Protein 2WBT (pdb70)

Solvent-accessible surface area: 13175 Å² total; per-residue (Å²): 209,137,104,110,67,26,153,151,106,69,70,42,153,124,1,1,94,1,114,4,79,125,109,7,36,154,81,17,117,149,14,71,115,90,48,55,116,20,0,79,27,2,0,58,20,0,2,86,33,36,80,1,3,115,22,5,81,11,4,35,114,10,6,57,8,32,91,135,20,68,54,3,0,4,13,34,1,90,39,50,107,41,44,110,34,14,98,115,21,27,185,141,81,14,126,45,70,55,0,31,9,55,149,95,128,41,132,41,20,92,44,0,28,81,8,0,41,112,106,15,3,8,10,40,136,176,17,4,55,2,99,6,64,94,82,16,0,123,78,11,48,143,22,64,90,101,46,40,129,52,0,90,44,8,0,59,49,0,0,77,51,36,138,36,2,53,42,0,7,2,12,1,95,1,16,16,11,24,67,136,21,74,58,4,0,2,8,34,4,114,32,43,105,42,58,115,34,6,133,94,22,37,146,152,83,13,127,50,82,53,0,29,12,57,114,112,128,37,127,31,16,100,45,0,31,73,18,0,43,127,85,32,12,2,29,112

Sequence (236 aa):
DVDSGSKKYLSNHKGIFIHVTLEELKRYHQLTPEQKRLIRAIVKTLIHNPQLLDESSYLYRLLASKAISQFVCPLCLMMPFSSSVSLKQHIRYTEHTKVCPVCKKKEFTSTDSALDHVCKKHNICVSKGIFIHVTLEELKRYHQLTPEQKRLIRAIVKTLIHNPQLLDESSYLYRLLASKAISQFVCPLCLMPFSSSVSLKQHIRYTEHTKVCPVCKKEFTSTDSALDHVCKKHNICV

B-factor: mean 27.78, std 5.5, range [19.22, 65.65]

Foldseek 3Di:
DDDPPDDCCVVDPVHHDDDDDPVVVVVVVVDDPVVVVVVVVVVVVCVVPVLVVVQVVLVVLLVVQCVVHVQADQQPSHHDPDLVVSVVCVVPPDFDQAGSGPGDGDDGVVVSQVCCCVPVNDHDD/DDDDDDDDPVVVVVLVVDDVVVNVVVVVVVVVCVVVVVCVQAVVLVVLLVVQCVVDVQADQAPGHHDPDVVVSVVCLVPPDFDQARSRPRDGHPGVVVSQVCCCVVVVDHD

Nearest PDB structures (foldseek):
  2wbt-assembly1_A  TM=1.008E+00  e=1.424E-23  Sulfolobus spindle-shaped virus 1
  2wbt-assembly1_B  TM=7.125E-01  e=1.997E-18  Sulfolobus spindle-shaped virus 1
  5gox-assembly1_A  TM=2.835E-01  e=7.609E+00  Homo sapiens
  8y6p-assembly1_Q  TM=2.496E-01  e=9.946E+00  Drosophila melanogaster
  2wbt-assembly1_B  TM=1.009E+00  e=8.472E-21  Sulfolobus spindle-shaped virus 1

InterPro domains:
  IPR013087 Zinc finger C2H2-type [PS00028] (77-99)
  IPR013087 Zinc finger C2H2-type [PS00028] (103-124)
  IPR013087 Zinc finger C2H2-type [PS50157] (75-104)
  IPR013087 Zinc finger C2H2-type [SM00355] (75-99)
  IPR013087 Zinc finger C2H2-type [SM00355] (101-124)
  IPR036236 Zinc finger C2H2 superfamily [SSF57667] (74-111)
  IPR041661 ZN622/Rei1/Reh1, zinc finger C2H2-type [PF12756] (51-102)
  IPR054177 Uncharacterized protein B-129, C2H2 zinc finger [PF22034] (103-124)

Organism: Sulfolobus spindle-shape virus 1 (NCBI:txid244589)

Secondary structure (DSSP, 8-state):
---TT--GGGG-SS-EEEE--HHHHHHHTTS-HHHHHHHHHHHHHHHH-GGGTTTHHHHHHHHHHHHH-SEE-TTT--EESSHHHHHHHHHHT----B-TTT--B-SSHHHHHHHHHHTT-----/-EEEE---HHHHHHHTTS-HHHHHHHHHHHHHHHH-GGGHHHHHHHHHHHHHHHH-SEE-TTT--EESSHHHHHHHHHHT----B-TTT--B-S-HHHHHHHHHHHH----

CATH classification: 6.20.390.10 (+1 more: 3.30.160.60)

Radius of gyration: 19.42 Å; Cα contacts (8 Å, |Δi|>4): 331; chains: 2; bounding box: 41×61×36 Å

Structure (mmCIF, N/CA/C/O backbone):
data_2WBT
#
_entry.id   2WBT
#
_cell.length_a   51.378
_cell.length_b   120.464
_cell.length_c   51.687
_cell.angle_alpha   90.00
_cell.angle_beta   90.00
_cell.angle_gamma   90.00
#
_symmetry.space_group_name_H-M   'P 21 21 2'
#
loop_
_entity.id
_entity.type
_entity.pdbx_description
1 polymer B-129
2 non-polymer 'ZINC ION'
3 water water
#
loop_
_atom_site.group_PDB
_atom_site.id
_atom_site.type_symbol
_atom_site.label_atom_id
_atom_site.label_alt_id
_atom_site.label_comp_id
_atom_site.label_asym_id
_atom_site.label_entity_id
_atom_site.label_seq_id
_atom_site.pdbx_PDB_ins_code
_atom_site.Cartn_x
_atom_site.Cartn_y
_atom_site.Cartn_z
_atom_site.occupancy
_atom_site.B_iso_or_equiv
_atom_site.auth_seq_id
_atom_site.auth_comp_id
_atom_site.auth_asym_id
_atom_site.auth_atom_id
_atom_site.pdbx_PDB_model_num
ATOM 1 N N . ASP A 1 5 ? 37.586 78.275 9.628 1.00 28.00 5 ASP A N 1
ATOM 2 C CA . ASP A 1 5 ? 36.774 78.553 8.409 1.00 28.01 5 ASP A CA 1
ATOM 3 C C . ASP A 1 5 ? 36.262 77.246 7.811 1.00 28.03 5 ASP A C 1
ATOM 4 O O . ASP A 1 5 ? 37.028 76.301 7.615 1.00 28.03 5 ASP A O 1
ATOM 9 N N . VAL A 1 6 ? 34.963 77.210 7.518 1.00 28.06 6 VAL A N 1
ATOM 10 C CA . VAL A 1 6 ? 34.274 75.980 7.117 1.00 28.10 6 VAL A CA 1
ATOM 11 C C . VAL A 1 6 ? 33.834 76.028 5.649 1.00 28.14 6 VAL A C 1
ATOM 12 O O . VAL A 1 6 ? 33.677 77.105 5.070 1.00 28.14 6 VAL A O 1
ATOM 16 N N . ASP A 1 7 ? 33.643 74.848 5.064 1.00 28.21 7 ASP A N 1
ATOM 17 C CA . ASP A 1 7 ? 33.238 74.708 3.664 1.00 28.27 7 ASP A CA 1
ATOM 18 C C . ASP A 1 7 ? 32.507 73.371 3.492 1.00 28.34 7 ASP A C 1
ATOM 19 O O . ASP A 1 7 ? 33.044 72.421 2.916 1.00 28.34 7 ASP A O 1
ATOM 24 N N . SER A 1 8 ? 31.280 73.313 4.001 1.00 28.45 8 SER A N 1
ATOM 25 C CA . SER A 1 8 ? 30.536 72.050 4.115 1.00 28.54 8 SER A CA 1
ATOM 26 C C . SER A 1 8 ? 30.270 71.355 2.777 1.00 28.65 8 SER A C 1
ATOM 27 O O . SER A 1 8 ? 30.304 70.127 2.700 1.00 28.65 8 SER A O 1
ATOM 30 N N . GLY A 1 9 ? 30.018 72.140 1.732 1.00 28.79 9 GLY A N 1
ATOM 31 C CA . GLY A 1 9 ? 29.737 71.601 0.397 1.00 28.92 9 GLY A CA 1
ATOM 32 C C . GLY A 1 9 ? 30.966 71.326 -0.455 1.00 29.06 9 GLY A C 1
ATOM 33 O O . GLY A 1 9 ? 30.850 71.137 -1.668 1.00 29.07 9 GLY A O 1
ATOM 34 N N . SER A 1 10 ? 32.142 71.312 0.170 1.00 29.25 10 SER A N 1
ATOM 35 C CA . SER A 1 10 ? 33.377 70.916 -0.502 1.00 29.41 10 SER A CA 1
ATOM 36 C C . SER A 1 10 ? 33.280 69.454 -0.928 1.00 29.58 10 SER A C 1
ATOM 37 O O . SER A 1 10 ? 32.701 68.635 -0.214 1.00 29.59 10 SER A O 1
ATOM 40 N N . LYS A 1 11 ? 33.843 69.137 -2.092 1.00 29.81 11 LYS A N 1
ATOM 41 C CA . LYS A 1 11 ? 33.774 67.780 -2.649 1.00 29.99 11 LYS A CA 1
ATOM 42 C C . LYS A 1 11 ? 35.131 67.066 -2.712 1.00 30.19 11 LYS A C 1
ATOM 43 O O . LYS A 1 11 ? 35.266 66.052 -3.399 1.00 30.21 11 LYS A O 1
ATOM 49 N N . LYS A 1 12 ? 36.127 67.576 -1.988 1.00 30.45 12 LYS A N 1
ATOM 50 C CA . LYS A 1 12 ? 37.440 66.913 -1.927 1.00 30.65 12 LYS A CA 1
ATOM 51 C C . LYS A 1 12 ? 37.487 65.778 -0.898 1.00 30.85 12 LYS A C 1
ATOM 52 O O . LYS A 1 12 ? 38.468 65.034 -0.845 1.00 30.86 12 LYS A O 1
ATOM 58 N N . TYR A 1 13 ? 36.440 65.648 -0.083 1.00 31.10 13 TYR A N 1
ATOM 59 C CA . TYR A 1 13 ? 36.273 64.464 0.769 1.00 31.30 13 TYR A CA 1
ATOM 60 C C . TYR A 1 13 ? 36.239 63.191 -0.089 1.00 31.50 13 TYR A C 1
ATOM 61 O O . TYR A 1 13 ? 36.656 62.121 0.358 1.00 31.52 13 TYR A O 1
ATOM 70 N N . LEU A 1 14 ? 35.732 63.323 -1.315 1.00 31.76 14 LEU A N 1
ATOM 71 C CA . LEU A 1 14 ? 35.661 62.213 -2.273 1.00 31.97 14 LEU A CA 1
ATOM 72 C C . LEU A 1 14 ? 37.031 61.683 -2.712 1.00 32.19 14 LEU A C 1
ATOM 73 O O . LEU A 1 14 ? 37.173 60.489 -2.978 1.00 32.20 14 LEU A O 1
ATOM 78 N N . SER A 1 15 ? 38.026 62.566 -2.786 1.00 32.47 15 SER A N 1
ATOM 79 C CA . SER A 1 15 ? 39.337 62.225 -3.356 1.00 32.70 15 SER A CA 1
ATOM 80 C C . SER A 1 15 ? 40.503 62.387 -2.375 1.00 32.93 15 SER A C 1
ATOM 81 O O . SER A 1 15 ? 41.662 62.449 -2.794 1.00 32.95 15 SER A O 1
ATOM 84 N N . ASN A 1 16 ? 40.200 62.453 -1.080 1.00 33.23 16 ASN A N 1
ATOM 85 C CA . ASN A 1 16 ? 41.236 62.590 -0.055 1.00 33.46 16 ASN A CA 1
ATOM 86 C C . ASN A 1 16 ? 42.092 61.325 0.028 1.00 33.69 16 ASN A C 1
ATOM 87 O O . ASN A 1 16 ? 41.575 60.209 -0.028 1.00 33.71 16 ASN A O 1
ATOM 92 N N . HIS A 1 17 ? 43.402 61.515 0.166 1.00 33.98 17 HIS A N 1
ATOM 93 C CA . HIS A 1 17 ? 44.362 60.407 0.167 1.00 34.20 17 HIS A CA 1
ATOM 94 C C . HIS A 1 17 ? 44.416 59.707 1.525 1.00 34.39 17 HIS A C 1
ATOM 95 O O . HIS A 1 17 ? 44.687 58.506 1.601 1.00 34.41 17 HIS A O 1
ATOM 102 N N . LYS A 1 18 ? 44.164 60.466 2.590 1.00 34.62 18 LYS A N 1
ATOM 103 C CA . LYS A 1 18 ? 44.019 59.909 3.940 1.00 34.80 18 LYS A CA 1
ATOM 104 C C . LYS A 1 18 ? 42.823 58.959 4.041 1.00 34.96 18 LYS A C 1
ATOM 105 O O . LYS A 1 18 ? 42.766 58.128 4.945 1.00 34.97 18 LYS A O 1
ATOM 111 N N . GLY A 1 19 ? 41.858 59.116 3.137 1.00 35.15 19 GLY A N 1
ATOM 112 C CA . GLY A 1 19 ? 40.763 58.158 2.986 1.00 35.30 19 GLY A CA 1
ATOM 113 C C . GLY A 1 19 ? 39.458 58.586 3.632 1.00 35.44 19 GLY A C 1
ATOM 114 O O . GLY A 1 19 ? 39.096 59.763 3.611 1.00 35.45 19 GLY A O 1
ATOM 115 N N . ILE A 1 20 ? 38.755 57.612 4.207 1.00 35.61 20 ILE A N 1
ATOM 116 C CA . ILE A 1 20 ? 37.419 57.817 4.769 1.00 35.74 20 ILE A CA 1
ATOM 117 C C . ILE A 1 20 ? 37.461 58.604 6.076 1.00 35.85 20 ILE A C 1
ATOM 118 O O . ILE A 1 20 ? 38.069 58.160 7.049 1.00 35.87 20 ILE A O 1
ATOM 123 N N . PHE A 1 21 ? 36.800 59.760 6.094 1.00 35.99 21 PHE A N 1
ATOM 124 C CA . PHE A 1 21 ? 36.687 60.570 7.308 1.00 36.09 21 PHE A CA 1
ATOM 125 C C . PHE A 1 21 ? 35.464 60.148 8.119 1.00 36.16 21 PHE A C 1
ATOM 126 O O . PHE A 1 21 ? 34.329 60.453 7.748 1.00 36.17 21 PHE A O 1
ATOM 134 N N . ILE A 1 22 ? 35.706 59.443 9.220 1.00 36.24 22 ILE A N 1
ATOM 135 C CA . ILE A 1 22 ? 34.646 59.066 10.151 1.00 36.30 22 ILE A CA 1
ATOM 136 C C . ILE A 1 22 ? 34.608 60.072 11.297 1.00 36.34 22 ILE A C 1
ATOM 137 O O . ILE A 1 22 ? 35.537 60.133 12.105 1.00 36.35 22 ILE A O 1
ATOM 142 N N . HIS A 1 23 ? 33.536 60.861 11.359 1.00 36.40 23 HIS A N 1
ATOM 143 C CA . HIS A 1 23 ? 33.375 61.857 12.416 1.00 36.45 23 HIS A CA 1
ATOM 144 C C . HIS A 1 23 ? 33.160 61.169 13.758 1.00 36.48 23 HIS A C 1
ATOM 145 O O . HIS A 1 23 ? 32.383 60.217 13.862 1.00 36.49 23 HIS A O 1
ATOM 152 N N . VAL A 1 24 ? 33.848 61.669 14.779 1.00 36.53 24 VAL A N 1
ATOM 153 C CA . VAL A 1 24 ? 33.878 61.021 16.079 1.00 36.56 24 VAL A CA 1
ATOM 154 C C . VAL A 1 24 ? 33.932 62.053 17.213 1.00 36.60 24 VAL A C 1
ATOM 155 O O . VAL A 1 24 ? 34.332 63.199 17.000 1.00 36.60 24 VAL A O 1
ATOM 159 N N . THR A 1 25 ? 33.523 61.640 18.412 1.00 36.64 25 THR A N 1
ATOM 160 C CA . THR A 1 25 ? 33.518 62.522 19.588 1.00 36.67 25 THR A CA 1
ATOM 161 C C . THR A 1 25 ? 34.945 62.752 20.102 1.00 36.71 25 THR A C 1
ATOM 162 O O . THR A 1 25 ? 35.907 62.322 19.467 1.00 36.71 25 THR A O 1
ATOM 166 N N . LEU A 1 26 ? 35.079 63.430 21.241 1.00 36.76 26 LEU A N 1
ATOM 167 C CA . LEU A 1 26 ? 36.398 63.688 21.837 1.00 36.80 26 LEU A CA 1
ATOM 168 C C . LEU A 1 26 ? 36.960 62.496 22.619 1.00 36.85 26 LEU A C 1
ATOM 169 O O . LEU A 1 26 ? 38.177 62.309 22.666 1.00 36.85 26 LEU A O 1
ATOM 174 N N . GLU A 1 27 ? 36.085 61.700 23.231 1.00 36.90 27 GLU A N 1
ATOM 175 C CA . GLU A 1 27 ? 36.516 60.564 24.053 1.00 36.95 27 GLU A CA 1
ATOM 176 C C . GLU A 1 27 ? 37.118 59.444 23.206 1.00 36.98 27 GLU A C 1
ATOM 177 O O . GLU A 1 27 ? 38.172 58.902 23.539 1.00 36.98 27 GLU A O 1
ATOM 183 N N . GLU A 1 28 ? 36.437 59.111 22.115 1.00 37.02 28 GLU A N 1
ATOM 184 C CA . GLU A 1 28 ? 36.839 58.003 21.241 1.00 37.04 28 GLU A CA 1
ATOM 185 C C . GLU A 1 28 ? 37.889 58.414 20.193 1.00 37.04 28 GLU A C 1
ATOM 186 O O . GLU A 1 28 ? 38.621 57.565 19.681 1.00 37.04 28 GLU A O 1
ATOM 192 N N . LEU A 1 29 ? 37.949 59.709 19.879 1.00 37.02 29 LEU A N 1
ATOM 193 C CA . LEU A 1 29 ? 39.023 60.279 19.046 1.00 37.00 29 LEU A CA 1
ATOM 194 C C . LEU A 1 29 ? 40.389 60.030 19.677 1.00 36.94 29 LEU A C 1
ATOM 195 O O . LEU A 1 29 ? 41.308 59.533 19.024 1.00 36.94 29 LEU A O 1
ATOM 200 N N . LYS A 1 30 ? 40.506 60.397 20.949 1.00 36.85 30 LYS A N 1
ATOM 201 C CA . LYS A 1 30 ? 41.730 60.182 21.721 1.00 36.77 30 LYS A CA 1
ATOM 202 C C . LYS A 1 30 ? 41.967 58.693 21.963 1.00 36.64 30 LYS A C 1
ATOM 203 O O . LYS A 1 30 ? 43.103 58.222 21.910 1.00 36.64 30 LYS A O 1
ATOM 209 N N . ARG A 1 31 ? 40.884 57.966 22.226 1.00 36.47 31 ARG A N 1
ATOM 210 C CA . ARG A 1 31 ? 40.936 56.516 22.430 1.00 36.32 31 ARG A CA 1
ATOM 211 C C . ARG A 1 31 ? 41.326 55.762 21.152 1.00 36.11 31 ARG A C 1
ATOM 212 O O . ARG A 1 31 ? 41.852 54.651 21.228 1.00 36.10 31 ARG A O 1
ATOM 220 N N . TYR A 1 32 ? 41.069 56.363 19.990 1.00 35.83 32 TYR A N 1
ATOM 221 C CA . TYR A 1 32 ? 41.490 55.778 18.713 1.00 35.61 32 TYR A CA 1
ATOM 222 C C . TYR A 1 32 ? 42.998 55.925 18.505 1.00 35.37 32 TYR A C 1
ATOM 223 O O . TYR A 1 32 ? 43.669 54.971 18.110 1.00 35.35 32 TYR A O 1
ATOM 232 N N . HIS A 1 33 ? 43.523 57.122 18.764 1.00 35.06 33 HIS A N 1
ATOM 233 C CA . HIS A 1 33 ? 44.971 57.363 18.698 1.00 34.81 33 HIS A CA 1
ATOM 234 C C . HIS A 1 33 ? 45.692 56.885 19.971 1.00 34.53 33 HIS A C 1
ATOM 235 O O . HIS A 1 33 ? 46.835 57.267 20.230 1.00 34.52 33 HIS A O 1
ATOM 242 N N . GLN A 1 34 ? 45.005 56.056 20.757 1.00 34.19 34 GLN A N 1
ATOM 243 C CA . GLN A 1 34 ? 45.604 55.317 21.866 1.00 33.91 34 GLN A CA 1
ATOM 244 C C . GLN A 1 34 ? 45.726 53.829 21.515 1.00 33.64 34 GLN A C 1
ATOM 245 O O . GLN A 1 34 ? 46.309 53.053 22.275 1.00 33.62 34 GLN A O 1
ATOM 251 N N . LEU A 1 35 ? 45.169 53.443 20.367 1.00 33.29 35 LEU A N 1
ATOM 252 C CA . LEU A 1 35 ? 45.266 52.074 19.872 1.00 33.02 35 LEU A CA 1
ATOM 253 C C . LEU A 1 35 ? 46.667 51.828 19.326 1.00 32.76 35 LEU A C 1
ATOM 254 O O . LEU A 1 35 ? 47.331 52.757 18.862 1.00 32.74 35 LEU A O 1
ATOM 259 N N . THR A 1 36 ? 47.113 50.577 19.386 1.00 32.44 36 THR A N 1
ATOM 260 C CA . THR A 1 36 ? 48.394 50.190 18.798 1.00 32.19 36 THR A CA 1
ATOM 261 C C . THR A 1 36 ? 48.289 50.239 17.273 1.00 31.95 36 THR A C 1
ATOM 262 O O . THR A 1 36 ? 47.187 50.130 16.729 1.00 31.93 36 THR A O 1
ATOM 266 N N . PRO A 1 37 ? 49.428 50.413 16.574 1.00 31.66 37 PRO A N 1
ATOM 267 C CA . PRO A 1 37 ? 49.427 50.345 15.108 1.00 31.46 37 PRO A CA 1
ATOM 268 C C . PRO A 1 37 ? 48.762 49.081 14.554 1.00 31.24 37 PRO A C 1
ATOM 269 O O . PRO A 1 37 ? 48.146 49.122 13.488 1.00 31.23 37 PRO A O 1
ATOM 273 N N . GLU A 1 38 ? 48.896 47.974 15.282 1.00 30.98 38 GLU A N 1
ATOM 274 C CA . GLU A 1 38 ? 48.294 46.697 14.898 1.00 30.76 38 GLU A CA 1
ATOM 275 C C . GLU A 1 38 ? 46.763 46.712 15.004 1.00 30.54 38 GLU A C 1
ATOM 276 O O . GLU A 1 38 ? 46.079 46.095 14.186 1.00 30.53 3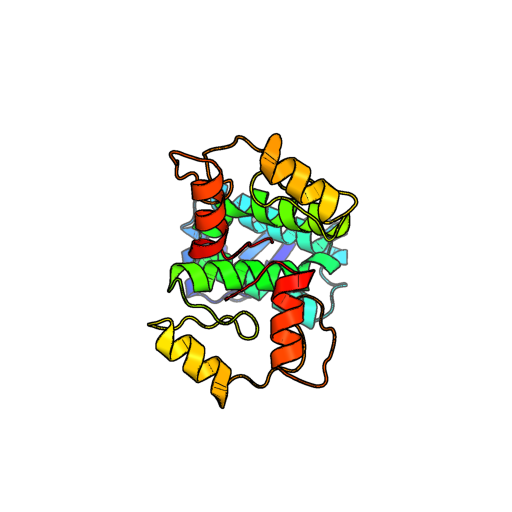8 GLU A O 1
ATOM 282 N N . GLN A 1 39 ? 46.233 47.414 16.004 1.00 30.26 39 GLN A N 1
ATOM 283 C CA . GLN A 1 39 ? 44.780 47.539 16.184 1.00 30.03 39 GLN A CA 1
ATOM 284 C C . GLN A 1 39 ? 44.157 48.413 15.097 1.00 29.80 39 GLN A C 1
ATOM 285 O O . GLN A 1 39 ? 43.113 48.071 14.541 1.00 29.79 39 GLN A O 1
ATOM 291 N N . LYS A 1 40 ? 44.802 49.540 14.808 1.00 29.52 40 LYS A N 1
ATOM 292 C CA . LYS A 1 40 ? 44.381 50.432 13.723 1.00 29.29 40 LYS A CA 1
ATOM 293 C C . LYS A 1 40 ? 44.374 49.715 12.372 1.00 29.05 40 LYS A C 1
ATOM 294 O O . LYS A 1 40 ? 43.506 49.969 11.534 1.00 29.04 40 LYS A O 1
ATOM 300 N N . ARG A 1 41 ? 45.345 48.825 12.170 1.00 28.76 41 ARG A N 1
ATOM 301 C CA . ARG A 1 41 ? 45.430 48.028 10.944 1.00 28.52 41 ARG A CA 1
ATOM 302 C C . ARG A 1 41 ? 44.216 47.107 10.796 1.00 28.25 41 ARG A C 1
ATOM 303 O O . ARG A 1 41 ? 43.635 47.005 9.715 1.00 28.23 41 ARG A O 1
ATOM 311 N N . LEU A 1 42 ? 43.851 46.436 11.887 1.00 27.91 42 LEU A N 1
ATOM 312 C CA . LEU A 1 42 ? 42.676 45.556 11.915 1.00 27.64 42 LEU A CA 1
ATOM 313 C C . LEU A 1 42 ? 41.375 46.307 11.630 1.00 27.39 42 LEU A C 1
ATOM 314 O O . LEU A 1 42 ? 40.501 45.792 10.931 1.00 27.37 42 LEU A O 1
ATOM 319 N N . ILE A 1 43 ? 41.248 47.515 12.178 1.00 27.09 43 ILE A N 1
ATOM 320 C CA . ILE A 1 43 ? 40.059 48.345 11.956 1.00 26.86 43 ILE A CA 1
ATOM 3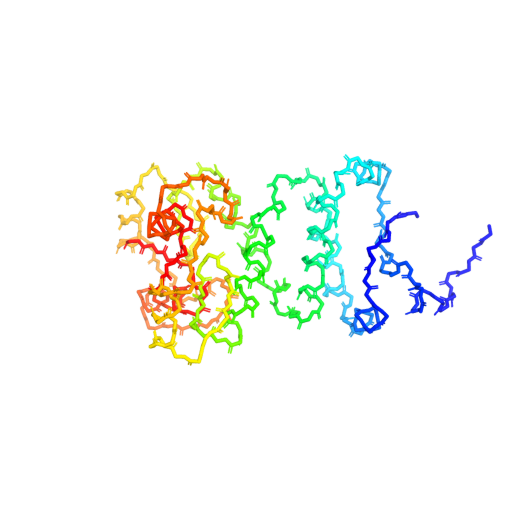21 C C . ILE A 1 43 ? 39.922 48.705 10.477 1.00 26.65 43 ILE A C 1
ATOM 322 O O . ILE A 1 43 ? 38.822 48.694 9.925 1.00 26.63 43 ILE A O 1
ATOM 327 N N . ARG A 1 44 ? 41.050 49.016 9.847 1.00 26.40 44 ARG A N 1
ATOM 328 C CA . ARG A 1 44 ? 41.093 49.309 8.415 1.00 26.21 44 ARG A CA 1
ATOM 329 C C . ARG A 1 44 ? 40.743 48.073 7.586 1.00 26.04 44 ARG A C 1
ATOM 330 O O . ARG A 1 44 ? 39.971 48.159 6.631 1.00 26.03 44 ARG A O 1
ATOM 338 N N . ALA A 1 45 ? 41.312 46.930 7.963 1.00 25.85 45 ALA A N 1
ATOM 339 C CA . ALA A 1 45 ? 41.071 45.659 7.268 1.00 25.70 45 ALA A CA 1
ATOM 340 C C . ALA A 1 45 ? 39.594 45.262 7.283 1.00 25.57 45 ALA A C 1
ATOM 341 O O . ALA A 1 45 ? 39.066 44.779 6.279 1.00 25.55 45 ALA A O 1
ATOM 343 N N . ILE A 1 46 ? 38.940 45.462 8.426 1.00 25.42 46 ILE A N 1
ATOM 344 C CA . ILE A 1 46 ? 37.502 45.208 8.558 1.00 25.31 46 ILE A CA 1
ATOM 345 C C . ILE A 1 46 ? 36.701 46.151 7.666 1.00 25.22 46 ILE A C 1
ATOM 346 O O . ILE A 1 46 ? 35.813 45.715 6.933 1.00 25.21 46 ILE A O 1
ATOM 351 N N . VAL A 1 47 ? 37.023 47.441 7.735 1.00 25.13 47 VAL A N 1
ATOM 352 C CA . VAL A 1 47 ? 36.349 48.455 6.921 1.00 25.06 47 VAL A CA 1
ATOM 353 C C . VAL A 1 47 ? 36.518 48.164 5.428 1.00 25.03 47 VAL A C 1
ATOM 354 O O . VAL A 1 47 ? 35.573 48.316 4.655 1.00 25.02 47 VAL A O 1
ATOM 358 N N . LYS A 1 48 ? 37.715 47.732 5.034 1.00 25.00 48 LYS A N 1
ATOM 359 C CA . LYS A 1 48 ? 37.980 47.343 3.646 1.00 24.99 48 LYS A CA 1
ATOM 360 C C . LYS A 1 48 ? 37.125 46.144 3.227 1.00 25.02 48 LYS A C 1
ATOM 361 O O . LYS A 1 48 ? 36.561 46.132 2.133 1.00 25.02 48 LYS A O 1
ATOM 367 N N . THR A 1 49 ? 37.039 45.142 4.100 1.00 25.08 49 THR A N 1
ATOM 368 C CA . THR A 1 49 ? 36.193 43.969 3.862 1.00 25.13 49 THR A CA 1
ATOM 369 C C . THR A 1 49 ? 34.719 44.356 3.748 1.00 25.21 49 THR A C 1
ATOM 370 O O . THR A 1 49 ? 34.007 43.857 2.874 1.00 25.22 49 THR A O 1
ATOM 374 N N . LEU A 1 50 ? 34.271 45.240 4.637 1.00 25.32 50 LEU A N 1
ATOM 375 C CA . LEU A 1 50 ? 32.887 45.725 4.624 1.00 25.42 50 LEU A CA 1
ATOM 376 C C . LEU A 1 50 ? 32.572 46.513 3.350 1.00 25.52 50 LEU A C 1
ATOM 377 O O . LEU A 1 50 ? 31.460 46.430 2.826 1.00 25.53 50 LEU A O 1
ATOM 382 N N . ILE A 1 51 ? 33.549 47.276 2.864 1.00 25.65 51 ILE A N 1
ATOM 383 C CA . ILE A 1 51 ? 33.414 48.006 1.599 1.00 25.75 51 ILE A CA 1
ATOM 384 C C . ILE A 1 51 ? 33.242 47.062 0.401 1.00 25.85 51 ILE A C 1
ATOM 385 O O . ILE A 1 51 ? 32.426 47.325 -0.485 1.00 25.86 51 ILE A O 1
ATOM 390 N N . HIS A 1 52 ? 33.999 45.965 0.384 1.00 25.96 52 HIS A N 1
ATOM 391 C CA . HIS A 1 52 ? 33.978 45.020 -0.745 1.00 26.05 52 HIS A CA 1
ATOM 392 C C . HIS A 1 52 ? 32.849 43.986 -0.671 1.00 26.10 52 HIS A C 1
A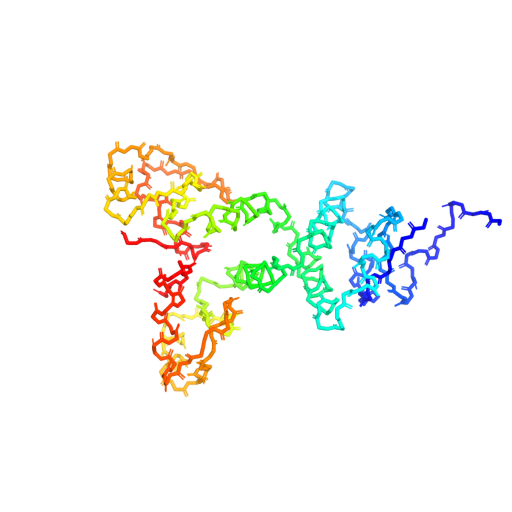TOM 393 O O . HIS A 1 52 ? 32.459 43.423 -1.695 1.00 26.11 52 HIS A O 1
ATOM 400 N N . ASN A 1 53 ? 32.334 43.737 0.533 1.00 26.16 53 ASN A N 1
ATOM 401 C CA . ASN A 1 53 ? 31.212 42.812 0.740 1.00 26.21 53 ASN A CA 1
ATOM 402 C C . ASN A 1 53 ? 30.123 43.469 1.600 1.00 26.24 53 ASN A C 1
ATOM 403 O O . ASN A 1 53 ? 29.966 43.124 2.773 1.00 26.25 53 ASN A O 1
ATOM 408 N N . PRO A 1 54 ? 29.367 44.424 1.024 1.00 26.28 54 PRO A N 1
ATOM 409 C CA . PRO A 1 54 ? 28.400 45.201 1.813 1.00 26.31 54 PRO A CA 1
ATOM 410 C C . PRO A 1 54 ? 27.206 44.447 2.424 1.00 26.35 54 PRO A C 1
ATOM 411 O O . PRO A 1 54 ? 26.469 45.040 3.212 1.00 26.35 54 PRO A O 1
ATOM 415 N N . GLN A 1 55 ? 27.004 43.176 2.074 1.00 26.39 55 GLN A N 1
ATOM 416 C CA . GLN A 1 55 ? 25.966 42.365 2.735 1.00 26.43 55 GLN A CA 1
ATOM 417 C C . GLN A 1 55 ? 26.393 41.915 4.137 1.00 26.48 55 GLN A C 1
ATOM 418 O O . GLN A 1 55 ? 25.556 41.478 4.929 1.00 26.48 55 GLN A O 1
ATOM 424 N N . LEU A 1 56 ? 27.688 42.014 4.435 1.00 26.54 56 LEU A N 1
ATOM 425 C CA . LEU A 1 56 ? 28.191 41.753 5.785 1.00 26.60 56 LEU A CA 1
ATOM 426 C C . LEU A 1 56 ? 27.715 42.815 6.785 1.00 26.66 56 LEU A C 1
ATOM 427 O O . LEU A 1 56 ? 27.712 42.571 7.992 1.00 26.66 56 LEU A O 1
ATOM 432 N N . LEU A 1 57 ? 27.318 43.984 6.281 1.00 26.74 57 LEU A N 1
ATOM 433 C CA . LEU A 1 57 ? 26.704 45.029 7.109 1.00 26.80 57 LEU A CA 1
ATOM 434 C C . LEU A 1 57 ? 25.340 44.594 7.656 1.00 26.86 57 LEU A C 1
ATOM 435 O O . LEU A 1 57 ? 24.996 44.905 8.797 1.00 26.87 57 LEU A O 1
ATOM 440 N N . ASP A 1 58 ? 24.574 43.876 6.836 1.00 26.93 58 ASP A N 1
ATOM 441 C CA . ASP A 1 58 ? 23.266 43.346 7.241 1.00 26.99 58 ASP A CA 1
ATOM 442 C C . ASP A 1 58 ? 23.383 42.132 8.169 1.00 27.03 58 ASP A C 1
ATOM 443 O O . ASP A 1 58 ? 22.422 41.772 8.852 1.00 27.04 58 ASP A O 1
ATOM 448 N N . GLU A 1 59 ? 24.561 41.509 8.181 1.00 27.08 59 GLU A N 1
ATOM 449 C CA . GLU A 1 59 ? 24.857 40.362 9.046 1.00 27.11 59 GLU A CA 1
ATOM 450 C C . GLU A 1 59 ? 25.620 40.766 10.317 1.00 27.14 59 GLU A C 1
ATOM 451 O O . GLU A 1 59 ? 25.972 39.909 11.129 1.00 27.14 59 GLU A O 1
ATOM 457 N N . SER A 1 60 ? 25.871 42.063 10.484 1.00 27.16 60 SER A N 1
ATOM 458 C CA . SER A 1 60 ? 26.744 42.562 11.554 1.00 27.18 60 SER A CA 1
ATOM 459 C C . SER A 1 60 ? 26.112 42.462 12.941 1.00 27.20 60 SER A C 1
ATOM 460 O O . SER A 1 60 ? 26.780 42.087 13.906 1.00 27.20 60 SER A O 1
ATOM 463 N N . SER A 1 61 ? 24.833 42.817 13.031 1.00 27.22 61 SER A N 1
ATOM 464 C CA . SER A 1 61 ? 24.061 42.673 14.269 1.00 27.23 61 SER A CA 1
ATOM 465 C C . SER A 1 61 ? 24.188 41.260 14.840 1.00 27.25 61 SER A C 1
ATOM 466 O O . SER A 1 61 ? 24.342 41.082 16.048 1.00 27.25 61 SER A O 1
ATOM 469 N N . TYR A 1 62 ? 24.124 40.267 13.958 1.00 27.27 62 TYR A N 1
ATOM 470 C CA . TYR A 1 62 ? 24.268 38.863 14.347 1.00 27.28 62 TYR A CA 1
ATOM 471 C C . TYR A 1 62 ? 25.677 38.549 14.853 1.00 27.30 62 TYR A C 1
ATOM 472 O O . TYR A 1 62 ? 25.848 37.859 15.860 1.00 27.30 62 TYR A O 1
ATOM 481 N N . LEU A 1 63 ? 26.672 39.056 14.131 1.00 27.30 63 LEU A N 1
ATOM 482 C CA . LEU A 1 63 ? 28.083 38.799 14.419 1.00 27.30 63 LEU A CA 1
ATOM 483 C C . LEU A 1 63 ? 28.488 39.320 15.801 1.00 27.28 63 LEU A C 1
ATOM 484 O O . LEU A 1 63 ? 29.146 38.617 16.563 1.00 27.28 63 LEU A O 1
ATOM 489 N N . TYR A 1 64 ? 28.078 40.544 16.119 1.00 27.23 64 TYR A N 1
ATOM 490 C CA . TYR A 1 64 ? 28.405 41.160 17.412 1.00 27.19 64 TYR A CA 1
ATOM 491 C C . TYR A 1 64 ? 27.540 40.657 18.567 1.00 27.07 64 TYR A C 1
ATOM 492 O O . TYR A 1 64 ? 27.932 40.768 19.731 1.00 27.06 64 TYR A O 1
ATOM 501 N N . ARG A 1 65 ? 26.373 40.104 18.245 1.00 26.89 65 ARG A N 1
ATOM 502 C CA . ARG A 1 65 ? 25.564 39.384 19.230 1.00 26.75 65 ARG A CA 1
ATOM 503 C C . ARG A 1 65 ? 26.122 37.978 19.473 1.00 26.50 65 ARG A C 1
ATOM 504 O O . ARG A 1 65 ? 26.021 37.453 20.584 1.00 26.49 65 ARG A O 1
ATOM 512 N N . LEU A 1 66 ? 26.702 37.376 18.435 1.00 26.19 66 LEU A N 1
ATOM 513 C CA . LEU A 1 66 ? 27.404 36.094 18.567 1.00 25.93 66 LEU A CA 1
ATOM 514 C C . LEU A 1 66 ? 28.602 36.240 19.501 1.00 25.67 66 LEU A C 1
ATOM 515 O O . LEU A 1 66 ? 28.781 35.444 20.424 1.00 25.65 66 LEU A O 1
ATOM 520 N N . LEU A 1 67 ? 29.413 37.263 19.246 1.00 25.33 67 LEU A N 1
ATOM 521 C CA . LEU A 1 67 ? 30.627 37.521 20.027 1.00 25.06 67 LEU A CA 1
ATOM 522 C C . LEU A 1 67 ? 30.313 37.868 21.482 1.00 24.81 67 LEU A C 1
ATOM 523 O O . LEU A 1 67 ? 31.011 37.423 22.395 1.00 24.79 67 LEU A O 1
ATOM 528 N N . ALA A 1 68 ? 29.270 38.668 21.686 1.00 24.50 68 ALA A N 1
ATOM 529 C CA . ALA A 1 68 ? 28.807 39.024 23.031 1.00 24.26 68 ALA A CA 1
ATOM 530 C C . ALA A 1 68 ? 28.367 37.790 23.824 1.00 24.03 68 ALA A C 1
ATOM 531 O O . ALA A 1 68 ? 28.658 37.675 25.016 1.00 24.02 68 ALA A O 1
ATOM 533 N N . SER A 1 69 ? 27.666 36.878 23.154 1.00 23.76 69 SER A N 1
ATOM 534 C CA . SER A 1 69 ? 27.221 35.625 23.770 1.00 23.55 69 SER A CA 1
ATOM 535 C C . SER A 1 69 ? 28.392 34.687 24.042 1.00 23.36 69 SER A C 1
ATOM 536 O O . SER A 1 69 ? 28.473 34.076 25.109 1.00 23.34 69 SER A O 1
ATOM 539 N N . LYS A 1 70 ? 29.290 34.575 23.066 1.00 23.12 70 LYS A N 1
ATOM 540 C CA . LYS A 1 70 ? 30.488 33.738 23.202 1.00 22.94 70 LYS A CA 1
ATOM 541 C C . LYS A 1 70 ? 31.396 34.157 24.364 1.00 22.77 70 LYS A C 1
ATOM 542 O O . LYS A 1 70 ? 32.129 33.333 24.913 1.00 22.76 70 LYS A O 1
ATOM 548 N N . ALA A 1 71 ? 31.345 35.437 24.725 1.00 22.57 71 ALA A N 1
ATOM 549 C CA . ALA A 1 71 ? 32.073 35.955 25.887 1.00 22.41 71 ALA A CA 1
ATOM 550 C C . ALA A 1 71 ? 31.446 35.479 27.200 1.00 22.27 71 ALA A C 1
ATOM 551 O O . ALA A 1 71 ? 32.157 35.196 28.166 1.00 22.26 71 ALA A O 1
ATOM 553 N N . ILE A 1 72 ? 30.117 35.402 27.229 1.00 22.11 72 ILE A N 1
ATOM 554 C CA . ILE A 1 72 ? 29.390 34.891 28.393 1.00 21.99 72 ILE A CA 1
ATOM 555 C C . ILE A 1 72 ? 29.607 33.385 28.549 1.00 21.90 72 ILE A C 1
ATOM 556 O O . ILE A 1 72 ? 29.767 32.888 29.665 1.00 21.89 72 ILE A O 1
ATOM 561 N N . SER A 1 73 ? 29.617 32.671 27.426 1.00 21.80 73 SER A N 1
ATOM 562 C CA . SER A 1 73 ? 29.794 31.221 27.442 1.00 21.74 73 SER A CA 1
ATOM 563 C C . SER A 1 73 ? 30.340 30.666 26.131 1.00 21.70 73 SER A C 1
ATOM 564 O O . SER A 1 73 ? 30.078 31.196 25.054 1.00 21.70 73 SER A O 1
ATOM 567 N N . GLN A 1 74 ? 31.091 29.576 26.253 1.00 21.67 74 GLN A N 1
ATOM 568 C CA . GLN A 1 74 ? 31.557 28.788 25.112 1.00 21.66 74 GLN A CA 1
ATOM 569 C C . GLN A 1 74 ? 30.386 28.122 24.380 1.00 21.69 74 GLN A C 1
ATOM 570 O O . GLN A 1 74 ? 30.444 27.899 23.170 1.00 21.69 74 GLN A O 1
ATOM 576 N N . PHE A 1 75 ? 29.325 27.818 25.125 1.00 21.76 75 PHE A N 1
ATOM 577 C CA . PHE A 1 75 ? 28.187 27.060 24.612 1.00 21.84 75 PHE A CA 1
ATOM 578 C C . PHE A 1 75 ? 27.040 27.982 24.207 1.00 22.02 75 PHE A C 1
ATOM 579 O O . PHE A 1 75 ? 26.246 28.414 25.044 1.00 22.02 75 PHE A O 1
ATOM 587 N N . VAL A 1 76 ? 26.971 28.271 22.910 1.00 22.28 76 VAL A N 1
ATOM 588 C CA . VAL A 1 76 ? 25.981 29.188 22.353 1.00 22.51 76 VAL A CA 1
ATOM 589 C C . VAL A 1 76 ? 25.222 28.515 21.214 1.00 22.82 76 VAL A C 1
ATOM 590 O O . VAL A 1 76 ? 25.773 27.691 20.483 1.00 22.82 76 VAL A O 1
ATOM 594 N N . CYS A 1 77 ? 23.955 28.880 21.077 1.00 23.19 77 CYS A N 1
ATOM 595 C CA . CYS A 1 77 ? 23.101 28.371 20.009 1.00 23.80 77 CYS A CA 1
ATOM 596 C C . CYS A 1 77 ? 23.187 29.291 18.787 1.00 22.96 77 CYS A C 1
ATOM 597 O O . CYS A 1 77 ? 22.958 30.496 18.903 1.00 22.39 77 CYS A O 1
ATOM 600 N N . PRO A 1 78 ? 23.498 28.730 17.606 1.00 22.77 78 PRO A N 1
ATOM 601 C CA . PRO A 1 78 ? 23.638 29.565 16.413 1.00 22.68 78 PRO A CA 1
ATOM 602 C C . PRO A 1 78 ? 22.342 30.258 15.995 1.00 22.66 78 PRO A C 1
ATOM 603 O O . PRO A 1 78 ? 22.387 31.376 15.484 1.00 22.65 78 PRO A O 1
ATOM 607 N N . LEU A 1 79 ? 21.206 29.603 16.219 1.00 22.68 79 LEU A N 1
ATOM 608 C CA . LEU A 1 79 ? 19.914 30.144 15.801 1.00 22.72 79 LEU A CA 1
ATOM 609 C C . LEU A 1 79 ? 19.405 31.273 16.704 1.00 22.88 79 LEU A C 1
ATOM 610 O O . LEU A 1 79 ? 18.873 32.261 16.195 1.00 22.85 79 LEU A O 1
ATOM 615 N N . CYS A 1 80 ? 19.557 31.144 18.022 1.00 23.03 80 CYS A N 1
ATOM 616 C CA . CYS A 1 80 ? 19.123 32.223 18.926 1.00 23.84 80 CYS A CA 1
ATOM 617 C C . CYS A 1 80 ? 20.252 33.022 19.587 1.00 22.86 80 CYS A C 1
ATOM 618 O O . CYS A 1 80 ? 19.996 34.095 20.139 1.00 22.39 80 CYS A O 1
ATOM 621 N N . LEU A 1 81 ? 21.491 32.543 19.499 1.00 22.28 81 LEU A N 1
ATOM 622 C CA . LEU A 1 81 ? 22.648 33.261 20.063 1.00 21.81 81 LEU A CA 1
ATOM 623 C C . LEU A 1 81 ? 22.588 33.441 21.577 1.00 21.42 81 LEU A C 1
ATOM 624 O O . LEU A 1 81 ? 23.104 34.430 22.103 1.00 21.40 81 LEU A O 1
ATOM 629 N N A MET A 1 82 ? 21.945 32.498 22.271 0.50 21.18 82 MET A N 1
ATOM 630 N N B MET A 1 82 ? 21.994 32.484 22.275 0.50 21.18 82 MET A N 1
ATOM 631 C CA A MET A 1 82 ? 21.832 32.542 23.733 0.50 20.96 82 MET A CA 1
ATOM 632 C CA B MET A 1 82 ? 21.918 32.615 23.710 0.50 20.96 82 MET A CA 1
ATOM 633 C C A MET A 1 82 ? 22.816 31.559 24.376 0.50 20.77 82 MET A C 1
ATOM 634 C C B MET A 1 82 ? 22.796 31.576 24.393 0.50 20.77 82 MET A C 1
ATOM 635 O O A MET A 1 82 ? 22.876 30.393 23.979 0.50 20.75 82 MET A O 1
ATOM 636 O O B MET A 1 82 ? 22.781 30.395 24.027 0.50 20.75 82 MET A O 1
ATOM 645 N N . PRO A 1 83 ? 23.592 32.031 25.372 1.00 20.57 83 PRO A N 1
ATOM 646 C CA . PRO A 1 83 ? 24.580 31.206 26.054 1.00 20.35 83 PRO A CA 1
ATOM 647 C C . PRO A 1 83 ? 23.946 30.211 27.013 1.00 20.11 83 PRO A C 1
ATOM 648 O O . PRO A 1 83 ? 22.906 30.498 27.605 1.00 20.09 83 PRO A O 1
ATOM 652 N N . PHE A 1 84 ? 24.581 29.053 27.154 1.00 19.87 84 PHE A N 1
ATOM 653 C CA . PHE A 1 84 ? 24.129 28.028 28.086 1.00 19.69 84 PHE A CA 1
ATOM 654 C C . PHE A 1 84 ? 25.269 27.580 28.987 1.00 19.57 84 PHE A C 1
ATOM 655 O O . PHE A 1 84 ? 26.444 27.722 28.643 1.00 19.56 84 PHE A O 1
ATOM 663 N N . SER A 1 85 ? 24.904 27.043 30.146 1.00 19.44 85 SER A N 1
ATOM 664 C CA . SER A 1 85 ? 25.869 26.708 31.194 1.00 19.36 85 SER A CA 1
ATOM 665 C C . SER A 1 85 ? 26.857 25.627 30.760 1.00 19.31 85 SER A C 1
ATOM 666 O O . SER A 1 85 ? 28.031 25.662 31.134 1.00 19.30 85 SER A O 1
ATOM 669 N N . SER A 1 86 ? 26.369 24.674 29.972 1.00 19.26 86 SER A N 1
ATOM 670 C CA . SER A 1 86 ? 27.172 23.542 29.518 1.00 19.23 86 SER A CA 1
ATOM 671 C C . SER A 1 86 ? 26.730 23.088 28.131 1.00 19.23 86 SER A C 1
ATOM 672 O O . SER A 1 86 ? 25.744 23.589 27.586 1.00 19.23 86 SER A O 1
ATOM 675 N N . SER A 1 87 ? 27.473 22.142 27.564 1.00 19.24 87 SER A N 1
ATOM 676 C CA . SER A 1 87 ? 27.118 21.542 26.277 1.00 19.26 87 SER A CA 1
ATOM 677 C C . SER A 1 87 ? 25.853 20.692 26.398 1.00 19.31 87 SER A C 1
ATOM 678 O O . SER A 1 87 ? 25.063 20.609 25.458 1.00 19.31 87 SER A O 1
ATOM 681 N N . VAL A 1 88 ? 25.676 20.066 27.559 1.00 19.39 88 VAL A N 1
ATOM 682 C CA . VAL A 1 88 ? 24.507 19.226 27.835 1.00 19.47 88 VAL A CA 1
ATOM 683 C C . VAL A 1 88 ? 23.210 20.040 27.832 1.00 19.59 88 VAL A C 1
ATOM 684 O O . VAL A 1 88 ? 22.205 19.613 27.261 1.00 19.58 88 VAL A O 1
ATOM 688 N N . SER A 1 89 ? 23.242 21.207 28.472 1.00 19.76 89 SER A N 1
ATOM 689 C CA . SER A 1 89 ? 22.083 22.104 28.510 1.00 19.91 89 SER A CA 1
ATOM 690 C C . SER A 1 89 ? 21.861 22.806 27.168 1.00 20.13 89 SER A C 1
ATOM 691 O O . SER A 1 89 ? 20.729 23.154 26.825 1.00 20.13 89 SER A O 1
ATOM 694 N N . LEU A 1 90 ? 22.944 23.017 26.421 1.00 20.42 90 LEU A N 1
ATOM 695 C CA . LEU A 1 90 ? 22.870 23.615 25.086 1.00 20.68 90 LEU A CA 1
ATOM 696 C C . LEU A 1 90 ? 22.124 22.718 24.100 1.00 21.01 90 LEU A C 1
ATOM 697 O O . LEU A 1 90 ? 21.286 23.200 23.338 1.00 21.02 90 LEU A O 1
ATOM 702 N N . LYS A 1 91 ? 22.437 21.423 24.100 1.00 21.45 91 LYS A N 1
ATOM 703 C CA . LYS A 1 91 ? 21.785 20.494 23.169 1.00 21.83 91 LYS A CA 1
ATOM 704 C C . LYS A 1 91 ? 20.450 19.957 23.687 1.00 22.26 91 LYS A C 1
ATOM 705 O O . LYS A 1 91 ? 19.696 19.354 22.923 1.00 22.28 91 LYS A O 1
ATOM 711 N N . GLN A 1 92 ? 20.157 20.164 24.970 1.00 22.83 92 GLN A N 1
ATOM 712 C CA . GLN A 1 92 ? 18.788 19.983 25.458 1.00 23.31 92 GLN A CA 1
ATOM 713 C C . GLN A 1 92 ? 17.905 21.065 24.841 1.00 23.88 92 GLN A C 1
ATOM 714 O O . GLN A 1 92 ? 16.762 20.812 24.463 1.00 23.90 92 GLN A O 1
ATOM 720 N N . HIS A 1 93 ? 18.457 22.271 24.747 1.00 24.59 93 HIS A N 1
ATOM 721 C CA . HIS A 1 93 ? 17.755 23.411 24.146 1.00 25.29 93 HIS A CA 1
ATOM 722 C C . HIS A 1 93 ? 17.543 23.205 22.657 1.00 24.38 93 HIS A C 1
ATOM 723 O O . HIS A 1 93 ? 16.451 23.444 22.143 1.00 23.86 93 HIS A O 1
ATOM 730 N N . ILE A 1 94 ? 18.597 22.781 21.967 1.00 24.06 94 ILE A N 1
ATOM 731 C CA . ILE A 1 94 ? 18.528 22.558 20.524 1.00 23.81 94 ILE A CA 1
ATOM 732 C C . ILE A 1 94 ? 17.574 21.415 20.188 1.00 23.65 94 ILE A C 1
ATOM 733 O O . ILE A 1 94 ? 16.782 21.519 19.250 1.00 23.63 94 ILE A O 1
ATOM 738 N N . ARG A 1 95 ? 17.648 20.336 20.961 1.00 23.49 95 ARG A N 1
ATOM 739 C CA . ARG A 1 95 ? 16.800 19.169 20.726 1.00 23.39 95 ARG A CA 1
ATOM 740 C C . ARG A 1 95 ? 15.320 19.437 21.013 1.00 23.38 95 ARG A C 1
ATOM 741 O O . ARG A 1 95 ? 14.458 19.032 20.231 1.00 23.37 95 ARG A O 1
ATOM 749 N N . TYR A 1 96 ? 15.030 20.117 22.121 1.00 23.39 96 TYR A N 1
ATOM 750 C CA . TYR A 1 96 ? 13.645 20.263 22.595 1.00 23.42 96 TYR A CA 1
ATOM 751 C C . TYR A 1 96 ? 13.050 21.676 22.522 1.00 23.55 96 TYR A C 1
ATOM 752 O O . TYR A 1 96 ? 11.828 21.817 22.443 1.00 23.55 96 TYR A O 1
ATOM 761 N N . THR A 1 97 ? 13.891 22.708 22.541 1.00 23.72 97 THR A N 1
ATOM 762 C CA . THR A 1 97 ? 13.414 24.088 22.744 1.00 23.88 97 THR A CA 1
ATOM 763 C C . THR A 1 97 ? 13.610 25.056 21.562 1.00 24.05 97 THR A C 1
ATOM 764 O O . THR A 1 97 ? 12.902 26.061 21.471 1.00 24.06 97 THR A O 1
ATOM 768 N N . GLU A 1 98 ? 14.548 24.761 20.664 1.00 24.26 98 GLU A N 1
ATOM 769 C CA . GLU A 1 98 ? 14.843 25.659 19.540 1.00 24.43 98 GLU A CA 1
ATOM 770 C C . GLU A 1 98 ? 13.948 25.347 18.334 1.00 24.57 98 GLU A C 1
ATOM 771 O O . GLU A 1 98 ? 14.091 24.294 17.710 1.00 24.58 98 GLU A O 1
ATOM 777 N N . HIS A 1 99 ? 13.040 26.270 18.010 1.00 24.72 99 HIS A N 1
ATOM 778 C CA . HIS A 1 99 ? 12.030 26.050 16.960 1.00 24.84 99 HIS A CA 1
ATOM 779 C C . HIS A 1 99 ? 12.096 27.004 15.759 1.00 24.92 99 HIS A C 1
ATOM 780 O O . HIS A 1 99 ? 11.207 26.970 14.906 1.00 24.94 99 HIS A O 1
ATOM 787 N N . THR A 1 100 ? 13.126 27.843 15.674 1.00 25.02 100 THR A N 1
ATOM 788 C CA . THR A 1 100 ? 13.226 28.798 14.560 1.00 25.08 100 THR A CA 1
ATOM 789 C C . THR A 1 100 ? 13.540 28.099 13.234 1.00 25.11 100 THR A C 1
ATOM 790 O O . THR A 1 100 ? 14.403 27.222 13.173 1.00 25.12 100 THR A O 1
ATOM 794 N N . LYS A 1 101 ? 12.829 28.497 12.181 1.00 25.14 101 LYS A N 1
ATOM 795 C CA . LYS A 1 101 ? 13.058 27.967 10.834 1.00 25.16 101 LYS A CA 1
ATOM 796 C C . LYS A 1 101 ? 13.871 28.928 9.970 1.00 25.12 101 LYS A C 1
ATOM 797 O O . LYS A 1 101 ? 14.310 28.555 8.887 1.00 25.12 101 LYS A O 1
ATOM 803 N N . VAL A 1 102 ? 14.055 30.161 10.437 1.00 25.06 102 VAL A N 1
ATOM 804 C CA . VAL A 1 102 ? 14.788 31.171 9.674 1.00 25.01 102 VAL A CA 1
ATOM 805 C C . VAL A 1 102 ? 16.229 31.262 10.160 1.00 24.95 102 VAL A C 1
ATOM 806 O O . VAL A 1 102 ? 16.493 31.232 11.365 1.00 24.94 102 VAL A O 1
ATOM 810 N N . CYS A 1 103 ? 17.152 31.373 9.211 1.00 24.86 103 CYS A N 1
ATOM 811 C CA . CYS A 1 103 ? 18.565 31.551 9.532 1.00 24.86 103 CYS A CA 1
ATOM 812 C C . CYS A 1 103 ? 18.815 32.992 9.979 1.00 25.00 103 CYS A C 1
ATOM 813 O O . CYS A 1 103 ? 18.533 33.923 9.213 1.00 25.02 103 CYS A O 1
ATOM 816 N N . PRO A 1 104 ? 19.366 33.179 11.208 1.00 25.17 104 PRO A N 1
ATOM 817 C CA . PRO A 1 104 ? 19.542 34.523 11.775 1.00 25.29 104 PRO A CA 1
ATOM 818 C C . PRO A 1 104 ? 20.465 35.413 10.940 1.00 25.42 104 PRO A C 1
ATOM 819 O O . PRO A 1 104 ? 20.485 36.631 11.127 1.00 25.42 104 PRO A O 1
ATOM 823 N N . VAL A 1 105 ? 21.209 34.795 10.026 1.00 25.57 105 VAL A N 1
ATOM 824 C CA . VAL A 1 105 ? 22.203 35.481 9.211 1.00 25.68 105 VAL A CA 1
ATOM 825 C C . VAL A 1 105 ? 21.636 35.923 7.858 1.00 25.75 105 VAL A C 1
ATOM 826 O O . VAL A 1 105 ? 21.614 37.115 7.552 1.00 25.76 105 VAL A O 1
ATOM 830 N N . CYS A 1 106 ? 21.176 34.961 7.062 1.00 25.78 106 CYS A N 1
ATOM 831 C CA . CYS A 1 106 ? 20.744 35.220 5.674 1.00 25.88 106 CYS A CA 1
ATOM 832 C C . CYS A 1 106 ? 19.230 35.299 5.468 1.00 25.84 106 CYS A C 1
ATOM 833 O O . CYS A 1 106 ? 18.778 35.745 4.415 1.00 25.74 106 CYS A O 1
ATOM 836 N N . LYS A 1 107 ? 18.456 34.848 6.452 1.00 25.87 107 LYS A N 1
ATOM 837 C CA . LYS A 1 107 ? 16.990 34.974 6.424 1.00 25.87 107 LYS A CA 1
ATOM 838 C C . LYS A 1 107 ? 16.288 34.002 5.475 1.00 25.83 107 LYS A C 1
ATOM 839 O O . LYS A 1 107 ? 15.151 34.242 5.058 1.00 25.83 107 LYS A O 1
ATOM 845 N N A LYS A 1 108 ? 16.969 32.904 5.171 0.50 25.79 108 LYS A N 1
ATOM 846 N N B LYS A 1 108 ? 16.966 32.914 5.117 0.50 25.79 108 LYS A N 1
ATOM 847 C CA A LYS A 1 108 ? 16.426 31.840 4.342 0.50 25.76 108 LYS A CA 1
ATOM 848 C CA B LYS A 1 108 ? 16.353 31.876 4.290 0.50 25.76 108 LYS A CA 1
ATOM 849 C C A LYS A 1 108 ? 15.603 30.897 5.219 0.50 25.69 108 LYS A C 1
ATOM 850 C C B LYS A 1 108 ? 15.627 30.876 5.181 0.50 25.69 108 LYS A C 1
ATOM 851 O O A LYS A 1 108 ? 15.957 30.667 6.377 0.50 25.69 108 LYS A O 1
ATOM 852 O O B LYS A 1 108 ? 16.057 30.600 6.302 0.50 25.69 108 LYS A O 1
ATOM 863 N N . GLU A 1 109 ? 14.518 30.349 4.671 1.00 25.62 109 GLU A N 1
ATOM 864 C CA . GLU A 1 109 ? 13.574 29.552 5.474 1.00 25.50 109 GLU A CA 1
ATOM 865 C C . GLU A 1 109 ? 13.621 28.052 5.171 1.00 25.35 109 GLU A C 1
ATOM 866 O O . GLU A 1 109 ? 14.059 27.639 4.096 1.00 25.35 109 GLU A O 1
ATOM 872 N N . PHE A 1 110 ? 13.172 27.249 6.138 1.00 25.19 110 PHE A N 1
ATOM 873 C CA . PHE A 1 110 ? 13.311 25.786 6.078 1.00 25.06 110 PHE A CA 1
ATOM 874 C C . PHE A 1 110 ? 12.111 25.015 6.632 1.00 24.99 110 PHE A C 1
ATOM 875 O O . PHE A 1 110 ? 11.236 25.578 7.291 1.00 24.98 110 PHE A O 1
ATOM 883 N N . THR A 1 111 ? 12.096 23.715 6.344 1.00 24.92 111 THR A N 1
ATOM 884 C CA . THR A 1 111 ? 11.074 22.794 6.843 1.00 24.87 111 THR A CA 1
ATOM 885 C C . THR A 1 111 ? 11.238 22.571 8.341 1.00 24.85 111 THR A C 1
ATOM 886 O O . THR A 1 111 ? 10.290 22.729 9.115 1.00 24.84 111 THR A O 1
ATOM 890 N N . SER A 1 112 ? 12.455 22.199 8.726 1.00 24.83 112 SER A N 1
ATOM 891 C CA . SER A 1 112 ? 12.797 21.891 10.110 1.00 24.83 112 SER A CA 1
ATOM 892 C C . SER A 1 112 ? 13.868 22.853 10.611 1.00 24.84 112 SER A C 1
ATOM 893 O O . SER A 1 112 ? 14.588 23.461 9.816 1.00 24.84 112 SER A O 1
ATOM 896 N N . THR A 1 113 ? 13.974 22.983 11.930 1.00 24.87 113 THR A N 1
ATOM 897 C CA . THR A 1 113 ? 15.024 23.806 12.538 1.00 24.90 113 THR A CA 1
ATOM 898 C C . THR A 1 113 ? 16.382 23.100 12.443 1.00 24.93 113 THR A C 1
ATOM 899 O O . THR A 1 113 ? 17.427 23.746 12.535 1.00 24.93 113 THR A O 1
ATOM 903 N N . ASP A 1 114 ? 16.358 21.779 12.264 1.00 24.97 114 ASP A N 1
ATOM 904 C CA . ASP A 1 114 ? 17.575 21.006 11.991 1.00 25.00 114 ASP A CA 1
ATOM 905 C C . ASP A 1 114 ? 18.145 21.326 10.604 1.00 25.01 114 ASP A C 1
ATOM 906 O O . ASP A 1 114 ? 19.362 21.324 10.419 1.00 25.01 114 ASP A O 1
ATOM 911 N N . SER A 1 115 ? 17.267 21.591 9.637 1.00 25.03 115 SER A N 1
ATOM 912 C CA . SER A 1 115 ? 17.690 22.056 8.311 1.00 25.03 115 SER A CA 1
ATOM 913 C C . SER A 1 115 ? 18.246 23.478 8.396 1.00 25.03 115 SER A C 1
ATOM 914 O O . SER A 1 115 ? 19.171 23.836 7.666 1.00 25.03 115 SER A O 1
ATOM 917 N N . ALA A 1 116 ? 17.665 24.281 9.285 1.00 25.02 116 ALA A N 1
ATOM 918 C CA . ALA A 1 116 ? 18.179 25.617 9.587 1.00 25.02 116 ALA A CA 1
ATOM 919 C C . ALA A 1 116 ? 19.567 25.544 10.230 1.00 25.01 116 ALA A C 1
ATOM 920 O O . ALA A 1 116 ? 20.426 26.381 9.954 1.00 25.00 116 ALA A O 1
ATOM 922 N N . LEU A 1 117 ? 19.774 24.544 11.088 1.00 24.99 117 LEU A N 1
ATOM 923 C CA . LEU A 1 117 ? 21.079 24.317 11.727 1.00 24.98 117 LEU A CA 1
ATOM 924 C C . LEU A 1 117 ? 22.161 23.951 10.716 1.00 24.97 117 LEU A C 1
ATOM 925 O O . LEU A 1 117 ? 23.220 24.581 10.679 1.00 24.97 117 LEU A O 1
ATOM 930 N N . ASP A 1 118 ? 21.892 22.924 9.911 1.00 24.95 118 ASP A N 1
ATOM 931 C CA . ASP A 1 118 ? 22.840 22.465 8.888 1.00 24.94 118 ASP A CA 1
ATOM 932 C C . ASP A 1 118 ? 23.218 23.604 7.952 1.00 24.93 118 ASP A C 1
ATOM 933 O O . ASP A 1 118 ? 24.372 23.718 7.538 1.00 24.93 118 ASP A O 1
ATOM 938 N N . HIS A 1 119 ? 22.237 24.441 7.621 1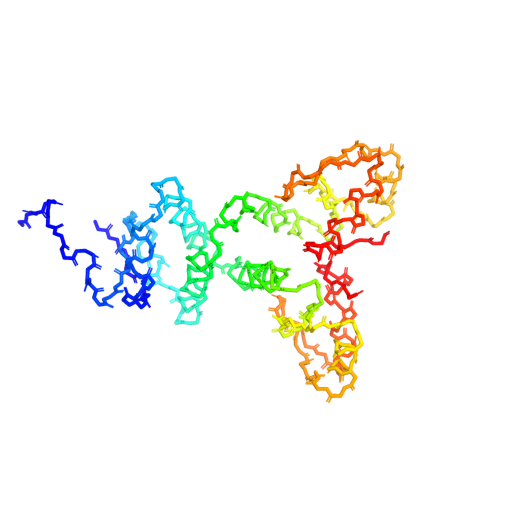.00 24.91 119 HIS A N 1
ATOM 939 C CA . HIS A 1 119 ? 22.469 25.595 6.749 1.00 24.95 119 HIS A CA 1
A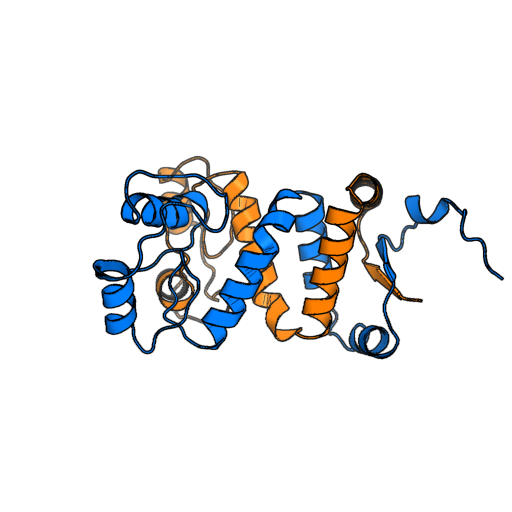TOM 940 C C . HIS A 1 119 ? 23.427 26.610 7.371 1.00 25.26 119 HIS A C 1
ATOM 941 O O . HIS A 1 119 ? 24.371 27.056 6.713 1.00 25.25 119 HIS A O 1
ATOM 948 N N . VAL A 1 120 ? 23.191 26.969 8.631 1.00 25.68 120 VAL A N 1
ATOM 949 C CA . VAL A 1 120 ? 24.035 27.953 9.318 1.00 26.02 120 VAL A CA 1
ATOM 950 C C . VAL A 1 120 ? 25.471 27.443 9.503 1.00 26.33 120 VAL A C 1
ATOM 951 O O . VAL A 1 120 ? 26.407 28.233 9.626 1.00 26.36 120 VAL A O 1
ATOM 955 N N . CYS A 1 121 ? 25.637 26.123 9.514 1.00 26.68 121 CYS A N 1
ATOM 956 C CA . CYS A 1 121 ? 26.964 25.509 9.568 1.00 26.96 121 CYS A CA 1
ATOM 957 C C . CYS A 1 121 ? 27.597 25.389 8.180 1.00 27.05 121 CYS A C 1
ATOM 958 O O . CYS A 1 121 ? 28.776 25.687 8.007 1.00 27.07 121 CYS A O 1
ATOM 961 N N . LYS A 1 122 ? 26.820 24.939 7.200 1.00 27.15 122 LYS A N 1
ATOM 962 C CA . LYS A 1 122 ? 27.346 24.701 5.850 1.00 27.21 122 LYS A CA 1
ATOM 963 C C . LYS A 1 122 ? 27.661 25.974 5.076 1.00 27.20 122 LYS A C 1
ATOM 964 O O . LYS A 1 122 ? 28.681 26.039 4.393 1.00 27.20 122 LYS A O 1
ATOM 970 N N . LYS A 1 123 ? 26.783 26.971 5.163 1.00 27.16 123 LYS A N 1
ATOM 971 C CA . LYS A 1 123 ? 26.941 28.198 4.372 1.00 27.11 123 LYS A CA 1
ATOM 972 C C . LYS A 1 123 ? 27.288 29.452 5.181 1.00 27.01 123 LYS A C 1
ATOM 973 O O . LYS A 1 123 ? 27.485 30.518 4.598 1.00 27.01 123 LYS A O 1
ATOM 979 N N . HIS A 1 124 ? 27.358 29.337 6.506 1.00 26.88 124 HIS A N 1
ATOM 980 C CA . HIS A 1 124 ? 27.851 30.445 7.345 1.00 26.82 124 HIS A CA 1
ATOM 981 C C . HIS A 1 124 ? 28.969 30.025 8.288 1.00 26.82 124 HIS A C 1
ATOM 982 O O . HIS A 1 124 ? 29.588 30.867 8.951 1.00 26.71 124 HIS A O 1
ATOM 989 N N . ASN A 1 125 ? 29.216 28.717 8.321 1.00 27.12 125 ASN A N 1
ATOM 990 C CA . ASN A 1 125 ? 30.319 28.120 9.054 1.00 27.33 125 ASN A CA 1
ATOM 991 C C . ASN A 1 125 ? 30.262 28.315 10.560 1.00 27.55 125 ASN A C 1
ATOM 992 O O . ASN A 1 125 ? 31.297 28.393 11.221 1.00 27.57 125 ASN A O 1
ATOM 997 N N . ILE A 1 126 ? 29.054 28.374 11.103 1.00 27.82 126 ILE A N 1
ATOM 998 C CA . ILE A 1 126 ? 28.879 28.445 12.546 1.00 28.04 126 ILE A CA 1
ATOM 999 C C . ILE A 1 126 ? 28.188 27.163 12.983 1.00 28.25 126 ILE A C 1
ATOM 1000 O O . ILE A 1 126 ? 27.007 26.949 12.707 1.00 28.27 126 ILE A O 1
ATOM 1005 N N . CYS A 1 127 ? 28.953 26.319 13.668 1.00 28.50 127 CYS A N 1
ATOM 1006 C CA . CYS A 1 127 ? 28.611 24.915 13.844 1.00 28.67 127 CYS A CA 1
ATOM 1007 C C . CYS A 1 127 ? 28.664 24.503 15.310 1.00 28.91 127 CYS A C 1
ATOM 1008 O O . CYS A 1 127 ? 29.495 25.000 16.073 1.00 28.93 127 CYS A O 1
ATOM 1011 N N . VAL A 1 128 ? 27.770 23.594 15.694 1.00 29.16 128 VAL A N 1
ATOM 1012 C CA . VAL A 1 128 ? 27.745 23.046 17.051 1.00 29.34 128 VAL A CA 1
ATOM 1013 C C . VAL A 1 128 ? 27.425 21.552 17.044 1.00 29.46 128 VAL A C 1
ATOM 1014 O O . VAL A 1 128 ? 26.687 21.066 16.184 1.00 29.48 128 VAL A O 1
ATOM 1018 N N . SER A 1 129 ? 27.999 20.835 18.006 1.00 29.59 129 SER A N 1
ATOM 1019 C CA . SER A 1 129 ? 27.674 19.427 18.242 1.00 29.67 129 SER A CA 1
ATOM 1020 C C . SER A 1 129 ? 26.192 19.252 18.565 1.00 29.68 129 SER A C 1
ATOM 1021 O O . SER A 1 129 ? 25.445 18.653 17.791 1.00 29.70 129 SER A O 1
ATOM 1024 N N . LYS B 1 18 ? 35.033 67.129 13.700 1.00 35.22 18 LYS B N 1
ATOM 1025 C CA . LYS B 1 18 ? 36.324 66.458 14.028 1.00 35.22 18 LYS B CA 1
ATOM 1026 C C . LYS B 1 18 ? 36.147 64.944 14.080 1.00 35.27 18 LYS B C 1
ATOM 1027 O O . LYS B 1 18 ? 35.116 64.449 14.536 1.00 35.27 18 LYS B O 1
ATOM 1033 N N . GLY B 1 19 ? 37.153 64.215 13.604 1.00 35.35 19 GLY B N 1
ATOM 1034 C CA . GLY B 1 19 ? 37.075 62.757 13.530 1.00 35.42 19 GLY B CA 1
ATOM 1035 C C . GLY B 1 19 ? 38.390 62.067 13.219 1.00 35.51 19 GLY B C 1
ATOM 1036 O O . GLY B 1 19 ? 39.463 62.574 13.551 1.00 35.51 19 GLY B O 1
ATOM 1037 N N . ILE B 1 20 ? 38.294 60.899 12.584 1.00 35.64 20 ILE B N 1
ATOM 1038 C CA . ILE B 1 20 ? 39.466 60.097 12.221 1.00 35.74 20 ILE B CA 1
ATOM 1039 C C . ILE B 1 20 ? 39.425 59.676 10.752 1.00 35.87 20 ILE B C 1
ATOM 1040 O O . ILE B 1 20 ? 38.351 59.473 10.182 1.00 35.88 20 ILE B O 1
ATOM 1045 N N . PHE B 1 21 ? 40.608 59.550 10.156 1.00 36.04 21 PHE B N 1
ATOM 1046 C CA . PHE B 1 21 ? 40.756 59.087 8.778 1.00 36.17 21 PHE B CA 1
ATOM 1047 C C . PHE B 1 21 ? 41.181 57.621 8.759 1.00 36.33 21 PHE B C 1
ATOM 1048 O O . PHE B 1 21 ? 42.231 57.271 9.300 1.00 36.33 21 PHE B O 1
ATOM 1056 N N . ILE B 1 22 ? 40.365 56.774 8.137 1.00 36.51 22 ILE B N 1
ATOM 1057 C CA . ILE B 1 22 ? 40.716 55.369 7.931 1.00 36.66 22 ILE B CA 1
ATOM 1058 C C . ILE B 1 22 ? 41.344 55.244 6.542 1.00 36.80 22 ILE B C 1
ATOM 1059 O O . ILE B 1 22 ? 40.684 55.498 5.532 1.00 36.81 22 ILE B O 1
ATOM 1064 N N . HIS B 1 23 ? 42.618 54.855 6.503 1.00 36.96 23 HIS B N 1
ATOM 1065 C CA . HIS B 1 23 ? 43.437 54.965 5.284 1.00 37.09 23 HIS B CA 1
ATOM 1066 C C . HIS B 1 23 ? 43.093 53.927 4.215 1.00 37.18 23 HIS B C 1
ATOM 1067 O O . HIS B 1 23 ? 43.857 52.998 3.953 1.00 37.19 23 HIS B O 1
ATOM 1074 N N . VAL B 1 24 ? 41.943 54.127 3.582 1.00 37.29 24 VAL B N 1
ATOM 1075 C CA . VAL B 1 24 ? 41.441 53.242 2.531 1.00 37.37 24 VAL B CA 1
ATOM 1076 C C . VAL B 1 24 ? 41.963 53.731 1.177 1.00 37.44 24 VAL B C 1
ATOM 1077 O O . VAL B 1 24 ? 42.339 54.898 1.047 1.00 37.45 24 VAL B O 1
ATOM 1081 N N . THR B 1 25 ? 41.994 52.852 0.177 1.00 37.51 25 THR B N 1
ATOM 1082 C CA . THR B 1 25 ? 42.498 53.242 -1.146 1.00 37.57 25 THR B CA 1
ATOM 1083 C C . THR B 1 25 ? 41.492 54.116 -1.881 1.00 37.62 25 THR B C 1
ATOM 1084 O O . THR B 1 25 ? 40.306 54.137 -1.548 1.00 37.62 25 THR B O 1
ATOM 1088 N N . LEU B 1 26 ? 41.980 54.825 -2.894 1.00 37.67 26 LEU B N 1
ATOM 1089 C CA . LEU B 1 26 ? 41.155 55.771 -3.646 1.00 37.71 26 LEU B CA 1
ATOM 1090 C C . LEU B 1 26 ? 39.950 55.101 -4.305 1.00 37.74 26 LEU B C 1
ATOM 1091 O O . LEU B 1 26 ? 38.871 55.692 -4.373 1.00 3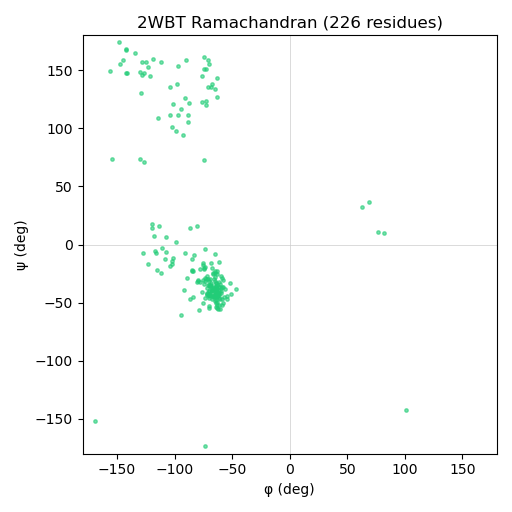7.75 26 LEU B O 1
ATOM 1096 N N . GLU B 1 27 ? 40.139 53.878 -4.797 1.00 37.78 27 GLU B N 1
ATOM 1097 C CA . GLU B 1 27 ? 39.029 53.083 -5.325 1.00 37.80 27 GLU B CA 1
ATOM 1098 C C . GLU B 1 27 ? 38.014 52.812 -4.214 1.00 37.80 27 GLU B C 1
ATOM 1099 O O . GLU B 1 27 ? 36.840 53.148 -4.346 1.00 37.80 27 GLU B O 1
ATOM 1105 N N . GLU B 1 28 ? 38.485 52.230 -3.115 1.00 37.81 28 GLU B N 1
ATOM 1106 C CA . GLU B 1 28 ? 37.629 51.901 -1.969 1.00 37.81 28 GLU B CA 1
ATOM 1107 C C . GLU B 1 28 ? 36.919 53.124 -1.372 1.00 37.80 28 GLU B C 1
ATOM 1108 O O . GLU B 1 28 ? 35.834 52.997 -0.804 1.00 37.80 28 GLU B O 1
ATOM 1114 N N . LEU B 1 29 ? 37.535 54.299 -1.502 1.00 37.80 29 LEU B N 1
ATOM 1115 C CA . LEU B 1 29 ? 36.952 55.548 -1.006 1.00 37.79 29 LEU B CA 1
ATOM 1116 C C . LEU B 1 29 ? 35.760 56.011 -1.851 1.00 37.79 29 LEU B C 1
ATOM 1117 O O . LEU B 1 29 ? 34.750 56.453 -1.302 1.00 37.79 29 LEU B O 1
ATOM 1122 N N . LYS B 1 30 ? 35.881 55.929 -3.175 1.00 37.78 30 LYS B N 1
ATOM 1123 C CA . LYS B 1 30 ? 34.757 56.260 -4.063 1.00 37.77 30 LYS B CA 1
ATOM 1124 C C . LYS B 1 30 ? 33.707 55.144 -4.055 1.00 37.75 30 LYS B C 1
ATOM 1125 O O . LYS B 1 30 ? 32.518 55.402 -4.244 1.00 37.74 30 LYS B O 1
ATOM 1131 N N . ARG B 1 31 ? 34.161 53.911 -3.841 1.00 37.71 31 ARG B N 1
ATOM 1132 C CA . ARG B 1 31 ? 33.269 52.773 -3.601 1.0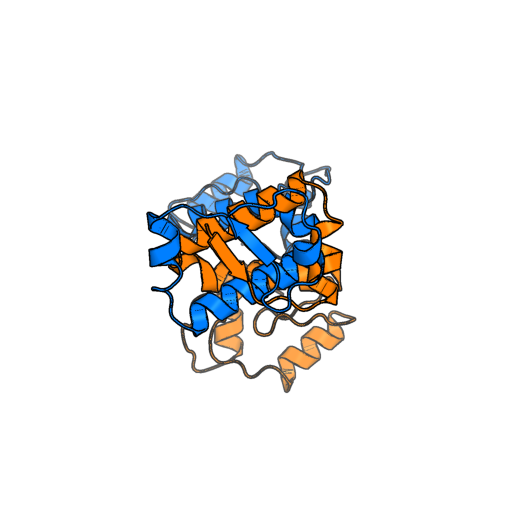0 37.69 31 ARG B CA 1
ATOM 1133 C C . ARG B 1 31 ? 32.459 52.990 -2.327 1.00 37.59 31 ARG B C 1
ATOM 1134 O O . ARG B 1 31 ? 31.257 52.723 -2.289 1.00 37.59 31 ARG B O 1
ATOM 1142 N N . TYR B 1 32 ? 33.140 53.466 -1.287 1.00 37.48 32 TYR B N 1
ATOM 1143 C CA . TYR B 1 32 ? 32.516 53.752 0.007 1.00 37.39 32 TYR B CA 1
ATOM 1144 C C . TYR B 1 32 ? 31.376 54.760 -0.116 1.00 37.29 32 TYR B C 1
ATOM 1145 O O . TYR B 1 32 ? 30.277 54.526 0.385 1.00 37.29 32 TYR B O 1
ATOM 1154 N N . HIS B 1 33 ? 31.648 55.877 -0.784 1.00 37.17 33 HIS B N 1
ATOM 1155 C CA . HIS B 1 33 ? 30.662 56.956 -0.927 1.00 37.08 33 HIS B CA 1
ATOM 1156 C C . HIS B 1 33 ? 29.528 56.647 -1.913 1.00 36.97 33 HIS B C 1
ATOM 1157 O O . HIS B 1 33 ? 28.602 57.446 -2.061 1.00 36.96 33 HIS B O 1
ATOM 1164 N N . GLN B 1 34 ? 29.603 55.496 -2.581 1.00 36.83 34 GLN B N 1
ATOM 1165 C CA . GLN B 1 34 ? 28.495 54.997 -3.398 1.00 36.73 34 GLN B CA 1
ATOM 1166 C C . GLN B 1 34 ? 27.552 54.096 -2.599 1.00 36.64 34 GLN B C 1
ATOM 1167 O O . GLN B 1 34 ? 26.495 53.705 -3.098 1.00 36.63 34 GLN B O 1
ATOM 1173 N N . LEU B 1 35 ? 27.934 53.768 -1.365 1.00 36.53 35 LEU B N 1
ATOM 1174 C CA . LEU B 1 35 ? 27.042 53.064 -0.447 1.00 36.46 35 LEU B CA 1
ATOM 1175 C C . LEU B 1 35 ? 25.929 53.997 0.012 1.00 36.42 35 LEU B C 1
ATOM 1176 O O . LEU B 1 35 ? 26.059 55.222 -0.051 1.00 36.41 35 LEU B O 1
ATOM 1181 N N . THR B 1 36 ? 24.835 53.402 0.473 1.00 36.38 36 THR B N 1
ATOM 1182 C CA . THR B 1 36 ? 23.711 54.156 1.010 1.00 36.36 36 THR B CA 1
ATOM 1183 C C . THR B 1 36 ? 24.101 54.724 2.374 1.00 36.39 36 THR B C 1
ATOM 1184 O O . THR B 1 36 ? 24.938 54.137 3.063 1.00 36.38 36 THR B O 1
ATOM 1188 N N . PRO B 1 37 ? 23.512 55.871 2.767 1.00 36.43 37 PRO B N 1
ATOM 1189 C CA . PRO B 1 37 ? 23.728 56.383 4.123 1.00 36.49 37 PRO B CA 1
ATOM 1190 C C . PRO B 1 37 ? 23.583 55.310 5.201 1.00 36.61 37 PRO B C 1
ATOM 1191 O O . PRO B 1 37 ? 24.349 55.297 6.164 1.00 36.61 37 PRO B O 1
ATOM 1195 N N . GLU B 1 38 ? 22.617 54.416 5.014 1.00 36.76 38 GLU B N 1
ATOM 1196 C CA . GLU B 1 38 ? 22.338 53.343 5.966 1.00 36.90 38 GLU B CA 1
ATOM 1197 C C . GLU B 1 38 ? 23.510 52.373 6.081 1.00 37.06 38 GLU B C 1
ATOM 1198 O O . GLU B 1 38 ? 23.894 51.989 7.186 1.00 37.07 38 GLU B O 1
ATOM 1204 N N . GLN B 1 39 ? 24.067 51.972 4.942 1.00 37.27 39 GLN B N 1
ATOM 1205 C CA . GLN B 1 39 ? 25.280 51.151 4.930 1.00 37.45 39 GLN B CA 1
ATOM 1206 C C . GLN B 1 39 ? 26.457 51.918 5.529 1.00 37.63 39 GLN B C 1
ATOM 1207 O O . GLN B 1 39 ? 27.283 51.348 6.242 1.00 37.64 39 GLN B O 1
ATOM 1213 N N . LYS B 1 40 ? 26.517 53.213 5.233 1.00 37.85 40 LYS B N 1
ATOM 1214 C CA . LYS B 1 40 ? 27.616 54.072 5.680 1.00 38.02 40 LYS B CA 1
ATOM 1215 C C . LYS B 1 40 ? 27.626 54.322 7.191 1.00 38.13 40 LYS B C 1
ATOM 1216 O O . LYS B 1 40 ? 28.692 54.301 7.808 1.00 38.15 40 LYS B O 1
ATOM 1222 N N . ARG B 1 41 ? 26.458 54.558 7.786 1.00 38.23 41 ARG B N 1
ATOM 1223 C CA . ARG B 1 41 ? 26.381 54.730 9.245 1.00 38.30 41 ARG B CA 1
ATOM 1224 C C . ARG B 1 41 ? 26.568 53.408 9.991 1.00 38.21 41 ARG B C 1
ATOM 1225 O O . ARG B 1 41 ? 27.055 53.399 11.122 1.00 38.22 41 ARG B O 1
ATOM 1233 N N . LEU B 1 42 ? 26.175 52.301 9.361 1.00 38.08 42 LEU B N 1
ATOM 1234 C CA . LEU B 1 42 ? 26.462 50.965 9.895 1.00 37.95 42 LEU B CA 1
ATOM 1235 C C . LEU B 1 42 ? 27.967 50.719 9.980 1.00 37.75 42 LEU B C 1
ATOM 1236 O O . LEU B 1 42 ? 28.454 50.165 10.965 1.00 37.75 42 LEU B O 1
ATOM 1241 N N . ILE B 1 43 ? 28.694 51.133 8.944 1.00 37.48 43 ILE B N 1
ATOM 1242 C CA . ILE B 1 43 ? 30.151 50.985 8.905 1.00 37.24 43 ILE B CA 1
ATOM 1243 C C . ILE B 1 43 ? 30.834 51.754 10.036 1.00 36.96 43 ILE B C 1
ATOM 1244 O O . ILE B 1 43 ? 31.645 51.188 10.769 1.00 36.95 43 ILE B O 1
ATOM 1249 N N . ARG B 1 44 ? 30.510 53.037 10.174 1.00 36.59 44 ARG B N 1
ATOM 1250 C CA . ARG B 1 44 ? 31.134 53.860 11.214 1.00 36.29 44 ARG B CA 1
ATOM 1251 C C . ARG B 1 44 ? 30.597 53.554 12.616 1.00 35.87 44 ARG B C 1
ATOM 1252 O O . ARG B 1 44 ? 31.255 53.861 13.607 1.00 35.85 44 ARG B O 1
ATOM 1260 N N . ALA B 1 45 ? 29.414 52.949 12.695 1.00 35.35 45 ALA B N 1
ATOM 1261 C CA . ALA B 1 45 ? 28.908 52.416 13.965 1.00 34.92 45 ALA B CA 1
ATOM 1262 C C . ALA B 1 45 ? 29.719 51.189 14.393 1.00 34.49 45 ALA B C 1
ATOM 1263 O O . ALA B 1 45 ? 29.941 50.968 15.585 1.00 34.46 45 ALA B O 1
ATOM 1265 N N . ILE B 1 46 ? 30.154 50.400 13.412 1.00 33.96 46 ILE B N 1
ATOM 1266 C CA . ILE B 1 46 ? 30.967 49.206 13.660 1.00 33.53 46 ILE B CA 1
ATOM 1267 C C . ILE B 1 46 ? 32.376 49.567 14.137 1.00 33.11 46 ILE B C 1
ATOM 1268 O O . ILE B 1 46 ? 32.909 48.919 15.037 1.00 33.08 46 ILE B O 1
ATOM 1273 N N . VAL B 1 47 ? 32.967 50.603 13.544 1.00 32.59 47 VAL B N 1
ATOM 1274 C CA . VAL B 1 47 ? 34.314 51.042 13.929 1.00 32.18 47 VAL B CA 1
ATOM 1275 C C . VAL B 1 47 ? 34.303 51.706 15.311 1.00 31.78 47 VAL B C 1
ATOM 1276 O O . VAL B 1 47 ? 35.294 51.648 16.039 1.00 31.75 47 VAL B O 1
ATOM 1280 N N . LYS B 1 48 ? 33.179 52.329 15.659 1.00 31.28 48 LYS B N 1
ATOM 1281 C CA . LYS B 1 48 ? 32.992 52.925 16.985 1.00 30.88 48 LYS B CA 1
ATOM 1282 C C . LYS B 1 48 ? 32.863 51.858 18.072 1.00 30.49 48 LYS B C 1
ATOM 1283 O O . LYS B 1 48 ? 33.431 52.000 19.156 1.00 30.47 48 LYS B O 1
ATOM 1289 N N . THR B 1 49 ? 32.107 50.801 17.778 1.00 30.01 49 THR B N 1
ATOM 1290 C CA . THR B 1 49 ? 32.027 49.626 18.651 1.00 29.62 49 THR B CA 1
ATOM 1291 C C . THR B 1 49 ? 33.421 49.076 18.937 1.00 29.25 49 THR B C 1
ATOM 1292 O O . THR B 1 49 ? 33.752 48.742 20.076 1.00 29.22 49 THR B O 1
ATOM 1296 N N . LE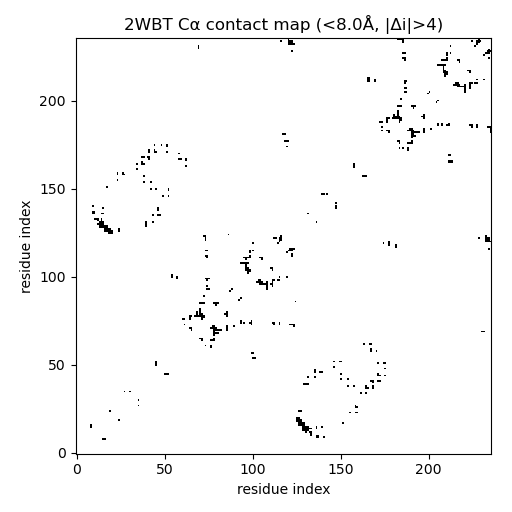U B 1 50 ? 34.226 48.990 17.882 1.00 28.78 50 LEU B N 1
ATOM 1297 C CA . LEU B 1 50 ? 35.592 48.472 17.967 1.00 28.42 50 LEU B CA 1
ATOM 1298 C C . LEU B 1 50 ? 36.540 49.402 18.731 1.00 28.06 50 LEU B C 1
ATOM 1299 O O . LEU B 1 50 ? 37.430 48.929 19.434 1.00 28.04 50 LEU B O 1
ATOM 1304 N N . ILE B 1 51 ? 36.362 50.714 18.584 1.00 27.63 51 ILE B N 1
ATOM 1305 C CA . ILE B 1 51 ? 37.153 51.686 19.350 1.00 27.29 51 ILE B CA 1
ATOM 1306 C C . ILE B 1 51 ? 36.881 51.545 20.851 1.00 26.97 51 ILE B C 1
ATOM 1307 O O . ILE B 1 51 ? 37.806 51.574 21.664 1.00 26.94 51 ILE B O 1
ATOM 1312 N N . HIS B 1 52 ? 35.608 51.386 21.202 1.00 26.57 52 HIS B N 1
ATOM 1313 C CA . HIS B 1 52 ? 35.196 51.208 22.599 1.00 26.26 52 HIS B CA 1
ATOM 1314 C C . HIS B 1 52 ? 35.530 49.827 23.148 1.00 25.98 52 HIS B C 1
ATOM 1315 O O . HIS B 1 52 ? 35.787 49.676 24.344 1.00 25.96 52 HIS B O 1
ATOM 1322 N N . ASN B 1 53 ? 35.517 48.828 22.272 1.00 25.65 53 ASN B N 1
ATOM 1323 C CA . ASN B 1 53 ? 35.812 47.450 22.650 1.00 25.39 53 ASN B CA 1
ATOM 1324 C C . ASN B 1 53 ? 36.913 46.876 21.752 1.00 25.17 53 ASN B C 1
ATOM 1325 O O . ASN B 1 53 ? 36.644 46.018 20.913 1.00 25.15 53 ASN B O 1
ATOM 1330 N N . PRO B 1 54 ? 38.166 47.349 21.923 1.00 24.92 54 PRO B N 1
ATOM 1331 C CA . PRO B 1 54 ? 39.265 46.909 21.052 1.00 24.77 54 PRO B CA 1
ATOM 1332 C C . PRO B 1 54 ? 39.665 45.448 21.244 1.00 24.64 54 PRO B C 1
ATOM 1333 O O . PRO B 1 54 ? 40.369 44.890 20.402 1.00 24.63 54 PRO B O 1
ATOM 1337 N N . GLN B 1 55 ? 39.231 44.844 22.347 1.00 24.51 55 GLN B N 1
ATOM 1338 C CA . GLN B 1 55 ? 39.396 43.407 22.552 1.00 24.41 55 GLN B CA 1
ATOM 1339 C C . GLN B 1 55 ? 38.582 42.609 21.524 1.00 24.37 55 GLN B C 1
ATOM 1340 O O . GLN B 1 55 ? 38.893 41.451 21.244 1.00 24.36 55 GLN B O 1
ATOM 1346 N N . LEU B 1 56 ? 37.545 43.238 20.969 1.00 24.34 56 LEU B N 1
ATOM 1347 C CA . LEU B 1 56 ? 36.714 42.619 19.931 1.00 24.32 56 LEU B CA 1
ATOM 1348 C C . LEU B 1 56 ? 37.393 42.529 18.557 1.00 24.34 56 LEU B C 1
ATOM 1349 O O . LEU B 1 56 ? 36.968 41.738 17.714 1.00 24.34 56 LEU B O 1
ATOM 1354 N N . LEU B 1 57 ? 38.435 43.330 18.336 1.00 24.37 57 LEU B N 1
ATOM 1355 C CA . LEU B 1 57 ? 39.052 43.475 17.002 1.00 24.40 57 LEU B CA 1
ATOM 1356 C C . LEU B 1 57 ? 39.586 42.180 16.380 1.00 24.43 57 LEU B C 1
ATOM 1357 O O . LEU B 1 57 ? 39.334 41.911 15.205 1.00 24.43 57 LEU B O 1
ATOM 1362 N N . ASP B 1 58 ? 40.327 41.397 17.160 1.00 24.46 58 ASP B N 1
ATOM 1363 C CA . ASP B 1 58 ? 40.937 40.151 16.664 1.00 24.48 58 ASP B CA 1
ATOM 1364 C C . ASP B 1 58 ? 39.920 39.158 16.104 1.00 24.48 58 ASP B C 1
ATOM 1365 O O . ASP B 1 58 ? 40.193 38.466 15.122 1.00 24.48 58 ASP B O 1
ATOM 1370 N N . GLU B 1 59 ? 38.752 39.103 16.734 1.00 24.45 59 GLU B N 1
ATOM 1371 C CA . GLU B 1 59 ? 37.758 38.072 16.454 1.00 24.42 59 GLU B CA 1
ATOM 1372 C C . GLU B 1 59 ? 36.761 38.491 15.377 1.00 24.34 59 GLU B C 1
ATOM 1373 O O . GLU B 1 59 ? 36.356 37.672 14.551 1.00 24.34 59 GLU B O 1
ATOM 1379 N N . SER B 1 60 ? 36.348 39.756 15.401 1.00 24.24 60 SER B N 1
ATOM 1380 C CA . SER B 1 60 ? 35.459 40.289 14.366 1.00 24.15 60 SER B CA 1
ATOM 1381 C C . SER B 1 60 ? 36.182 40.383 13.021 1.00 24.03 60 SER B C 1
ATOM 1382 O O . SER B 1 60 ? 35.580 40.143 11.976 1.00 24.03 60 SER B O 1
ATOM 1385 N N . SER B 1 61 ? 37.472 40.720 13.058 1.00 23.89 61 SER B N 1
ATOM 1386 C CA . SER B 1 61 ? 38.327 40.659 11.867 1.00 23.77 61 SER B CA 1
ATOM 1387 C C . SER B 1 61 ? 38.266 39.266 11.243 1.00 23.65 61 SER B C 1
ATOM 1388 O O . SER B 1 61 ? 38.107 39.123 10.031 1.00 23.65 61 SER B O 1
ATOM 1391 N N . TYR B 1 62 ? 38.388 38.251 12.093 1.00 23.52 62 TYR B N 1
ATOM 1392 C CA . TYR B 1 62 ? 38.318 36.853 11.671 1.00 23.41 62 TYR B CA 1
ATOM 1393 C C . TYR B 1 62 ? 36.976 36.505 11.027 1.00 23.35 62 TYR B C 1
ATOM 1394 O O . TYR B 1 62 ? 36.932 36.001 9.904 1.00 23.34 62 TYR B O 1
ATOM 1403 N N . LEU B 1 63 ? 35.891 36.768 11.752 1.00 23.29 63 LEU B N 1
ATOM 1404 C CA . LEU B 1 63 ? 34.541 36.422 11.295 1.00 23.24 63 LEU B CA 1
ATOM 1405 C C . LEU B 1 63 ? 34.138 37.177 10.030 1.00 23.21 63 LEU B C 1
ATOM 1406 O O . LEU B 1 63 ? 33.537 36.595 9.127 1.00 23.21 63 LEU B O 1
ATOM 1411 N N . TYR B 1 64 ? 34.464 38.466 9.967 1.00 23.18 64 TYR B N 1
ATOM 1412 C CA . TYR B 1 64 ? 34.201 39.258 8.760 1.00 23.16 64 TYR B CA 1
ATOM 1413 C C . TYR B 1 64 ? 34.948 38.701 7.546 1.00 23.14 64 TYR B C 1
ATOM 1414 O O . TYR B 1 64 ? 34.444 38.757 6.424 1.00 23.13 64 TYR B O 1
ATOM 1423 N N . ARG B 1 65 ? 36.143 38.163 7.781 1.00 23.11 65 ARG B N 1
ATOM 1424 C CA . ARG B 1 65 ? 36.931 37.527 6.724 1.00 23.08 65 ARG B CA 1
ATOM 1425 C C . ARG B 1 65 ? 36.449 36.108 6.414 1.00 22.98 65 ARG B C 1
ATOM 1426 O O . ARG B 1 65 ? 36.556 35.654 5.273 1.00 22.98 65 ARG B O 1
ATOM 1434 N N . LEU B 1 66 ? 35.930 35.410 7.424 1.00 22.86 66 LEU B N 1
ATOM 1435 C CA . LEU B 1 66 ? 35.333 34.086 7.223 1.00 22.75 66 LEU B CA 1
ATOM 1436 C C . LEU B 1 66 ? 34.113 34.202 6.319 1.00 22.64 66 LEU B C 1
ATOM 1437 O O . LEU B 1 66 ? 34.020 33.521 5.298 1.00 22.63 66 LEU B O 1
ATOM 1442 N N . LEU B 1 67 ? 33.184 35.073 6.708 1.00 22.49 67 LEU B N 1
ATOM 1443 C CA . LEU B 1 67 ? 31.963 35.319 5.935 1.00 22.37 67 LEU B CA 1
ATOM 1444 C C . LEU B 1 67 ? 32.269 35.870 4.541 1.00 22.26 67 LEU B C 1
ATOM 1445 O O . LEU B 1 67 ? 31.533 35.601 3.590 1.00 22.25 67 LEU B O 1
ATOM 1450 N N . ALA B 1 68 ? 33.346 36.644 4.433 1.00 22.12 68 ALA B N 1
ATOM 1451 C CA . ALA B 1 68 ? 33.816 37.149 3.140 1.00 22.01 68 ALA B CA 1
ATOM 1452 C C . ALA B 1 68 ? 34.234 35.997 2.226 1.00 21.91 68 ALA B C 1
ATOM 1453 O O . ALA B 1 68 ? 33.785 35.907 1.082 1.00 21.91 68 ALA B O 1
ATOM 1455 N N . SER B 1 69 ? 35.098 35.127 2.743 1.00 21.79 69 SER B N 1
ATOM 1456 C CA . SER B 1 69 ? 35.541 33.927 2.022 1.00 21.70 69 SER B CA 1
ATOM 1457 C C . SER B 1 69 ? 34.393 32.959 1.744 1.00 21.61 69 SER B C 1
ATOM 1458 O O . SER B 1 69 ? 34.368 32.297 0.704 1.00 21.61 69 SER B O 1
ATOM 1461 N N . LYS B 1 70 ? 33.453 32.880 2.681 1.00 21.51 70 LYS B N 1
ATOM 1462 C CA . LYS B 1 70 ? 32.302 31.983 2.562 1.00 21.44 70 LYS B CA 1
ATOM 1463 C C . LYS B 1 70 ? 31.396 32.386 1.393 1.00 21.36 70 LYS B C 1
ATOM 1464 O O . LYS B 1 70 ? 30.714 31.543 0.808 1.00 21.36 70 LYS B O 1
ATOM 1470 N N . ALA B 1 71 ? 31.396 33.677 1.067 1.00 21.28 71 ALA B N 1
ATOM 1471 C CA . ALA B 1 71 ? 30.664 34.199 -0.090 1.00 21.21 71 ALA B CA 1
ATOM 1472 C C . ALA B 1 71 ? 31.297 33.768 -1.417 1.00 21.16 71 ALA B C 1
ATOM 1473 O O . ALA B 1 71 ? 30.593 33.590 -2.413 1.00 21.16 71 ALA B O 1
ATOM 1475 N N . ILE B 1 72 ? 32.619 33.608 -1.426 1.00 21.10 72 ILE B N 1
ATOM 1476 C CA . ILE B 1 72 ? 33.338 33.151 -2.619 1.00 21.06 72 ILE B CA 1
ATOM 1477 C C . ILE B 1 72 ? 33.124 31.651 -2.831 1.00 21.05 72 ILE B C 1
ATOM 1478 O O . ILE B 1 72 ? 32.775 31.216 -3.930 1.00 21.05 72 ILE B O 1
ATOM 1483 N N . SER B 1 73 ? 33.341 30.873 -1.774 1.00 21.04 73 SER B N 1
ATOM 1484 C CA . SER B 1 73 ? 33.071 29.433 -1.792 1.00 21.05 73 SER B CA 1
ATOM 1485 C C . SER B 1 73 ? 32.620 28.926 -0.427 1.00 21.07 73 SER B C 1
ATOM 1486 O O . SER B 1 73 ? 32.939 29.516 0.603 1.00 21.07 73 SER B O 1
ATOM 1489 N N . GLN B 1 74 ? 31.882 27.819 -0.439 1.00 21.11 74 GLN B N 1
ATOM 1490 C CA . GLN B 1 74 ? 31.505 27.113 0.791 1.00 21.16 74 GLN B CA 1
ATOM 1491 C C . GLN B 1 74 ? 32.735 26.542 1.505 1.00 21.25 74 GLN B C 1
ATOM 1492 O O . GLN B 1 74 ? 32.765 26.455 2.734 1.00 21.24 74 GLN B O 1
ATOM 1498 N N . PHE B 1 75 ? 33.745 26.170 0.723 1.00 21.38 75 PHE B N 1
ATOM 1499 C CA . PHE B 1 75 ? 34.892 25.413 1.219 1.00 21.51 75 PHE B CA 1
ATOM 1500 C C . PHE B 1 75 ? 36.031 26.343 1.639 1.00 21.74 75 PHE B C 1
ATOM 1501 O O . PHE B 1 75 ? 36.861 26.741 0.820 1.00 21.75 75 PHE B O 1
ATOM 1509 N N . VAL B 1 76 ? 36.053 26.675 2.928 1.00 22.07 76 VAL B N 1
ATOM 1510 C CA . VAL B 1 76 ? 36.995 27.649 3.486 1.00 22.36 76 VAL B CA 1
ATOM 1511 C C . VAL B 1 76 ? 37.842 27.019 4.592 1.00 22.73 76 VAL B C 1
ATOM 1512 O O . VAL B 1 76 ? 37.359 26.176 5.350 1.00 22.74 76 VAL B O 1
ATOM 1516 N N . CYS B 1 77 ? 39.100 27.442 4.678 1.00 23.18 77 CYS B N 1
ATOM 1517 C CA . CYS B 1 77 ? 40.034 26.932 5.684 1.00 23.80 77 CYS B CA 1
ATOM 1518 C C . CYS B 1 77 ? 39.897 27.765 6.960 1.00 22.97 77 CYS B C 1
ATOM 1519 O O . CYS B 1 77 ? 40.066 28.989 6.927 1.00 22.40 77 CYS B O 1
ATOM 1522 N N . PRO B 1 78 ? 39.571 27.105 8.087 1.00 22.77 78 PRO B N 1
ATOM 1523 C CA . PRO B 1 78 ? 39.357 27.807 9.355 1.00 22.68 78 PRO B CA 1
ATOM 1524 C C . PRO B 1 78 ? 40.587 28.541 9.895 1.00 22.66 78 PRO B C 1
ATOM 1525 O O . PRO B 1 78 ? 40.438 29.503 10.647 1.00 22.65 78 PRO B O 1
ATOM 1529 N N . LEU B 1 79 ? 41.782 28.095 9.519 1.00 22.68 79 LEU B N 1
ATOM 1530 C CA . LEU B 1 79 ? 43.017 28.696 10.021 1.00 22.73 79 LEU B CA 1
ATOM 1531 C C . LEU B 1 79 ? 43.465 29.886 9.183 1.00 22.90 79 LEU B C 1
ATOM 1532 O O . LEU B 1 79 ? 43.805 30.936 9.729 1.00 22.87 79 LEU B O 1
ATOM 1537 N N . CYS B 1 80 ? 43.461 29.726 7.868 1.00 23.06 80 CYS B N 1
ATOM 1538 C CA . CYS B 1 80 ? 43.951 30.773 6.984 1.00 23.88 80 CYS B CA 1
ATOM 1539 C C . CYS B 1 80 ? 42.826 31.555 6.292 1.00 23.02 80 CYS B C 1
ATOM 1540 O O . CYS B 1 80 ? 43.069 32.671 5.744 1.00 22.49 80 CYS B O 1
ATOM 1543 N N . LEU B 1 81 ? 41.626 30.949 6.273 1.00 22.84 81 LEU B N 1
ATOM 1544 C CA . LEU B 1 81 ? 40.413 31.610 5.776 1.00 22.69 81 LEU B CA 1
ATOM 1545 C C . LEU B 1 81 ? 40.449 31.848 4.268 1.00 22.59 81 LEU B C 1
ATOM 1546 O O . LEU B 1 81 ? 39.949 32.862 3.777 1.00 22.58 81 LEU B O 1
ATOM 1551 N N . MET B 1 82 ? 41.033 30.902 3.538 1.00 22.47 82 MET B N 1
ATOM 1552 C CA . MET B 1 82 ? 41.068 30.974 2.081 1.00 22.38 82 MET B CA 1
ATOM 1553 C C . MET B 1 82 ? 40.052 30.015 1.476 1.00 22.32 82 MET B C 1
ATOM 1554 O O . MET B 1 82 ? 39.937 28.870 1.915 1.00 22.31 82 MET B O 1
ATOM 1559 N N . PRO B 1 83 ? 39.307 30.485 0.463 1.00 22.25 83 PRO B N 1
ATOM 1560 C CA . PRO B 1 83 ? 38.335 29.654 -0.233 1.00 22.23 83 PRO B CA 1
ATOM 1561 C C . PRO B 1 83 ? 38.970 28.676 -1.216 1.00 22.21 83 PRO B C 1
ATOM 1562 O O . PRO B 1 83 ? 39.974 28.998 -1.850 1.00 22.21 83 PRO B O 1
ATOM 1566 N N . PHE B 1 84 ? 38.369 27.495 -1.328 1.00 22.20 84 PHE B N 1
ATOM 1567 C CA . PHE B 1 84 ? 38.804 26.468 -2.269 1.00 22.20 84 PHE B CA 1
ATOM 1568 C C . PHE B 1 84 ? 37.648 26.050 -3.167 1.00 22.22 84 PHE B C 1
ATOM 1569 O O . PHE B 1 84 ? 36.480 26.216 -2.814 1.00 22.22 84 PHE B O 1
ATOM 1577 N N . SER B 1 85 ? 37.992 25.511 -4.331 1.00 22.25 85 SER B N 1
ATOM 1578 C CA . SER B 1 85 ? 37.007 25.136 -5.347 1.00 22.28 85 SER B CA 1
ATOM 1579 C C . SER B 1 85 ? 36.101 23.998 -4.890 1.00 22.32 85 SER B C 1
ATOM 1580 O O . SER B 1 85 ? 34.906 23.979 -5.190 1.00 22.32 85 SER B O 1
ATOM 1583 N N . SER B 1 86 ? 36.690 23.057 -4.161 1.00 22.37 86 SER B N 1
ATOM 1584 C CA . SER B 1 86 ? 36.027 21.816 -3.784 1.00 22.41 86 SER B CA 1
ATOM 1585 C C . SER B 1 86 ? 36.421 21.426 -2.369 1.00 22.46 86 SER B C 1
ATOM 1586 O O . SER B 1 86 ? 37.353 21.995 -1.795 1.00 22.47 86 SER B O 1
ATOM 1589 N N . SER B 1 87 ? 35.707 20.456 -1.809 1.00 22.53 87 SER B N 1
ATOM 1590 C CA . SER B 1 87 ? 36.073 19.888 -0.513 1.00 22.58 87 SER B CA 1
ATOM 1591 C C . SER B 1 87 ? 37.329 19.025 -0.648 1.00 22.63 87 SER B C 1
ATOM 1592 O O . SER B 1 87 ? 38.082 18.867 0.311 1.00 22.64 87 SER B O 1
ATOM 1595 N N . VAL B 1 88 ? 37.542 18.471 -1.841 1.00 22.70 88 VAL B N 1
ATOM 1596 C CA . VAL B 1 88 ? 38.741 17.691 -2.150 1.00 22.75 88 VAL B CA 1
ATOM 1597 C C . VAL B 1 88 ? 40.014 18.545 -2.080 1.00 22.81 88 VAL B C 1
ATOM 1598 O O . VAL B 1 88 ? 41.030 18.103 -1.541 1.00 22.81 88 VAL B O 1
ATOM 1602 N N . SER B 1 89 ? 39.950 19.761 -2.619 1.00 22.88 89 SER B N 1
ATOM 1603 C CA . SER B 1 89 ? 41.095 20.681 -2.597 1.00 22.94 89 SER B CA 1
ATOM 1604 C C . SER B 1 89 ? 41.326 21.303 -1.216 1.00 23.01 89 SER B C 1
ATOM 1605 O O . SER B 1 89 ? 42.469 21.559 -0.833 1.00 23.01 89 SER B O 1
ATOM 1608 N N . LEU B 1 90 ? 40.244 21.555 -0.482 1.00 23.10 90 LEU B N 1
ATOM 1609 C CA . LEU B 1 90 ? 40.333 22.018 0.909 1.00 23.18 90 LEU B CA 1
ATOM 1610 C C . LEU B 1 90 ? 41.011 20.958 1.778 1.00 23.28 90 LEU B C 1
ATOM 1611 O O . LEU B 1 90 ? 41.794 21.278 2.674 1.00 23.29 90 LEU B O 1
ATOM 1616 N N . LYS B 1 91 ? 40.692 19.699 1.497 1.00 23.43 91 LYS B N 1
ATOM 1617 C CA . LYS B 1 91 ? 41.263 18.555 2.206 1.00 23.55 91 LYS B CA 1
ATOM 1618 C C . LYS B 1 91 ? 42.752 18.423 1.909 1.00 23.73 91 LYS B C 1
ATOM 1619 O O . LYS B 1 91 ? 43.552 18.108 2.792 1.00 23.73 91 LYS B O 1
ATOM 1625 N N . GLN B 1 92 ? 43.104 18.669 0.651 1.00 23.96 92 GLN B N 1
ATOM 1626 C CA . GLN B 1 92 ? 44.485 18.573 0.187 1.00 24.16 92 GLN B CA 1
ATOM 1627 C C . GLN B 1 92 ? 45.341 19.721 0.740 1.00 24.41 92 GLN B C 1
ATOM 1628 O O . GLN B 1 92 ? 46.525 19.530 1.023 1.00 24.41 92 GLN B O 1
ATOM 1634 N N . HIS B 1 93 ? 44.742 20.905 0.890 1.00 24.68 93 HIS B N 1
ATOM 1635 C CA . HIS B 1 93 ? 45.423 22.050 1.520 1.00 25.27 93 HIS B CA 1
ATOM 1636 C C . HIS B 1 93 ? 45.639 21.813 3.009 1.00 24.32 93 HIS B C 1
ATOM 1637 O O . HIS B 1 93 ? 46.711 22.105 3.539 1.00 23.77 93 HIS B O 1
ATOM 1644 N N . ILE B 1 94 ? 44.624 21.285 3.682 1.00 23.94 94 ILE B N 1
ATOM 1645 C CA . ILE B 1 94 ? 44.741 20.967 5.104 1.00 23.65 94 ILE B CA 1
ATOM 1646 C C . ILE B 1 94 ? 45.762 19.847 5.325 1.00 23.43 94 ILE B C 1
ATOM 1647 O O . ILE B 1 94 ? 46.506 19.862 6.308 1.00 23.41 94 ILE B O 1
ATOM 1652 N N . ARG B 1 95 ? 45.801 18.892 4.399 1.00 23.20 95 ARG B N 1
ATOM 1653 C CA . ARG B 1 95 ? 46.718 17.756 4.493 1.00 23.04 95 ARG B CA 1
ATOM 1654 C C . ARG B 1 95 ? 48.197 18.148 4.362 1.00 22.99 95 ARG B C 1
ATOM 1655 O O . ARG B 1 95 ? 49.025 17.674 5.143 1.00 22.98 95 ARG B O 1
ATOM 1663 N N . TYR B 1 96 ? 48.528 19.001 3.392 1.00 22.96 96 TYR B N 1
ATOM 1664 C CA . TYR B 1 96 ? 49.941 19.334 3.116 1.00 22.95 96 TYR B CA 1
ATOM 1665 C C . TYR B 1 96 ? 50.346 20.809 3.185 1.00 23.04 96 TYR B C 1
ATOM 1666 O O . TYR B 1 96 ? 51.539 21.103 3.282 1.00 23.04 96 TYR B O 1
ATOM 1675 N N . THR B 1 97 ? 49.386 21.728 3.147 1.00 23.17 97 THR B N 1
ATOM 1676 C CA . THR B 1 97 ? 49.715 23.148 2.955 1.00 23.28 97 THR B CA 1
ATOM 1677 C C . THR B 1 97 ? 49.342 24.086 4.116 1.00 23.41 97 THR B C 1
ATOM 1678 O O . THR B 1 97 ? 49.691 25.268 4.083 1.00 23.42 97 THR B O 1
ATOM 1682 N N . GLU B 1 98 ? 48.660 23.574 5.139 1.00 23.57 98 GLU B N 1
ATOM 1683 C CA . GLU B 1 98 ? 48.305 24.394 6.303 1.00 23.70 98 GLU B CA 1
ATOM 1684 C C . GLU B 1 98 ? 49.204 24.069 7.497 1.00 23.79 98 GLU B C 1
ATOM 1685 O O . GLU B 1 98 ? 49.122 22.977 8.063 1.00 23.80 98 GLU B O 1
ATOM 1691 N N . HIS B 1 99 ? 50.058 25.023 7.870 1.00 23.90 99 HIS B N 1
ATOM 1692 C CA . HIS B 1 99 ? 50.997 24.851 8.987 1.00 23.98 99 HIS B CA 1
ATOM 1693 C C . HIS B 1 99 ? 50.803 25.859 10.118 1.00 24.06 99 HIS B C 1
ATOM 1694 O O . HIS B 1 99 ? 51.679 25.996 10.973 1.00 24.06 99 HIS B O 1
ATOM 1701 N N . THR B 1 100 ? 49.678 26.570 10.128 1.00 24.15 100 THR B N 1
ATOM 1702 C CA . THR B 1 100 ? 49.405 27.519 11.207 1.00 24.23 100 THR B CA 1
ATOM 1703 C C . THR B 1 100 ? 49.284 26.770 12.535 1.00 24.31 100 THR B C 1
ATOM 1704 O O . THR B 1 100 ? 48.518 25.811 12.654 1.00 24.31 100 THR B O 1
ATOM 1708 N N . LYS B 1 101 ? 50.061 27.218 13.518 1.00 24.41 101 LYS B N 1
ATOM 1709 C CA . LYS B 1 101 ? 50.124 26.595 14.843 1.00 24.48 101 LYS B CA 1
ATOM 1710 C C . LYS B 1 101 ? 49.426 27.466 15.890 1.00 24.54 101 LYS B C 1
ATOM 1711 O O . LYS B 1 101 ? 49.461 27.166 17.085 1.00 24.55 101 LYS B O 1
ATOM 1717 N N . VAL B 1 102 ? 48.786 28.535 15.422 1.00 24.62 102 VAL B N 1
ATOM 1718 C CA . VAL B 1 102 ? 48.174 29.542 16.278 1.00 24.68 102 VAL B CA 1
ATOM 1719 C C . VAL B 1 102 ? 46.741 29.760 15.812 1.00 24.74 102 VAL B C 1
ATOM 1720 O O . VAL B 1 102 ? 46.499 29.965 14.623 1.00 24.75 102 VAL B O 1
ATOM 1724 N N . CYS B 1 103 ? 45.794 29.719 16.744 1.00 24.82 103 CYS B N 1
ATOM 1725 C CA . CYS B 1 103 ? 44.387 29.922 16.406 1.00 24.87 103 CYS B CA 1
ATOM 1726 C C . CYS B 1 103 ? 44.178 31.399 16.101 1.00 25.03 103 CYS B C 1
ATOM 1727 O O . CYS B 1 103 ? 44.470 32.249 16.930 1.00 25.06 103 CYS B O 1
ATOM 1730 N N . PRO B 1 104 ? 43.659 31.713 14.917 1.00 25.20 104 PRO B N 1
ATOM 1731 C CA . PRO B 1 104 ? 43.600 33.104 14.475 1.00 25.33 104 PRO B CA 1
ATOM 1732 C C . PRO B 1 104 ? 42.656 33.977 15.307 1.00 25.50 104 PRO B C 1
ATOM 1733 O O . PRO B 1 104 ? 42.839 35.193 15.371 1.00 25.51 104 PRO B O 1
ATOM 1737 N N . VAL B 1 105 ? 41.659 33.354 15.931 1.00 25.73 105 VAL B N 1
ATOM 1738 C CA . VAL B 1 105 ? 40.695 34.065 16.764 1.00 25.93 105 VAL B CA 1
ATOM 1739 C C . VAL B 1 105 ? 41.270 34.376 18.143 1.00 26.21 105 VAL B C 1
ATOM 1740 O O . VAL B 1 105 ? 41.314 35.539 18.550 1.00 26.20 105 VAL B O 1
ATOM 1744 N N . CYS B 1 106 ? 41.711 33.338 18.852 1.00 26.58 106 CYS B N 1
ATOM 1745 C CA . CYS B 1 106 ? 42.149 33.497 20.251 1.00 27.13 106 CYS B CA 1
ATOM 1746 C C . CYS B 1 106 ? 43.668 33.530 20.459 1.00 26.69 106 CYS B C 1
ATOM 1747 O O . CYS B 1 106 ? 44.124 33.946 21.524 1.00 26.46 106 CYS B O 1
ATOM 1750 N N . LYS B 1 107 ? 44.436 33.077 19.466 1.00 26.58 107 LYS B N 1
ATOM 1751 C CA . LYS B 1 107 ? 45.913 33.152 19.488 1.00 26.52 107 LYS B CA 1
ATOM 1752 C C . LYS B 1 107 ? 46.575 32.103 20.376 1.00 26.51 107 LYS B C 1
ATOM 1753 O O . LYS B 1 107 ? 47.777 32.178 20.641 1.00 26.50 107 LYS B O 1
ATOM 1759 N N . LYS B 1 108 ? 45.795 31.132 20.838 1.00 26.51 108 LYS B N 1
ATOM 1760 C CA . LYS B 1 108 ? 46.328 30.048 21.642 1.00 26.51 108 LYS B CA 1
ATOM 1761 C C . LYS B 1 108 ? 47.276 29.242 20.771 1.00 26.51 108 LYS B C 1
ATOM 1762 O O . LYS B 1 108 ? 46.944 28.923 19.627 1.00 26.51 108 LYS B O 1
ATOM 1768 N N . GLU B 1 109 ? 48.452 28.920 21.299 1.00 26.51 109 GLU B N 1
ATOM 1769 C CA . GLU B 1 109 ? 49.441 28.211 20.500 1.00 26.50 109 GLU B CA 1
ATOM 1770 C C . GLU B 1 109 ? 49.408 26.715 20.751 1.00 26.48 109 GLU B C 1
ATOM 1771 O O . GLU B 1 109 ? 49.006 26.250 21.819 1.00 26.48 109 GLU B O 1
ATOM 1777 N N . PHE B 1 110 ? 49.831 25.974 19.734 1.00 26.45 110 PHE B N 1
ATOM 1778 C CA . PHE B 1 110 ? 49.706 24.529 19.714 1.00 26.42 110 PHE B CA 1
ATOM 1779 C C . PHE B 1 110 ? 50.969 23.829 19.249 1.00 26.37 110 PHE B C 1
ATOM 1780 O O . PHE B 1 110 ? 51.872 24.441 18.676 1.00 26.37 110 PHE B O 1
ATOM 1788 N N . THR B 1 111 ? 51.004 22.528 19.509 1.00 26.31 111 THR B N 1
ATOM 1789 C CA . THR B 1 111 ? 52.078 21.657 19.046 1.00 26.26 111 THR B CA 1
ATOM 1790 C C . THR B 1 111 ? 51.818 21.173 17.617 1.00 26.19 111 THR B C 1
ATOM 1791 O O . THR B 1 111 ? 52.750 20.789 16.908 1.00 26.19 111 THR B O 1
ATOM 1795 N N . SER B 1 112 ? 50.551 21.198 17.206 1.00 26.11 112 SER B N 1
ATOM 1796 C CA . SER B 1 112 ? 50.131 20.658 15.913 1.00 26.05 112 SER B CA 1
ATOM 1797 C C . SER B 1 112 ? 49.037 21.511 15.266 1.00 25.97 112 SER B C 1
ATOM 1798 O O . SER B 1 112 ? 48.213 22.109 15.959 1.00 25.97 112 SER B O 1
ATOM 1801 N N . THR B 1 113 ? 49.044 21.563 13.935 1.00 25.88 113 THR B N 1
ATOM 1802 C CA . THR B 1 113 ? 48.013 22.275 13.172 1.00 25.81 113 THR B CA 1
ATOM 1803 C C . THR B 1 113 ? 46.658 21.563 13.261 1.00 25.74 113 THR B C 1
ATOM 1804 O O . THR B 1 113 ? 45.607 22.204 13.197 1.00 25.74 113 THR B O 1
ATOM 1808 N N . ASP B 1 114 ? 46.693 20.240 13.414 1.00 25.66 114 ASP B N 1
ATOM 1809 C CA . ASP B 1 114 ? 45.476 19.439 13.593 1.00 25.59 114 ASP B CA 1
ATOM 1810 C C . ASP B 1 114 ? 44.804 19.769 14.927 1.00 25.52 114 ASP B C 1
ATOM 1811 O O . ASP B 1 114 ? 43.577 19.832 15.016 1.00 25.52 114 ASP B O 1
ATOM 1816 N N . SER B 1 115 ? 45.623 19.962 15.959 1.00 25.44 115 SER B N 1
ATOM 1817 C CA . SER B 1 115 ? 45.149 20.409 17.271 1.00 25.38 115 SER B CA 1
ATOM 1818 C C . SER B 1 115 ? 44.555 21.816 17.192 1.00 25.32 115 SER B C 1
ATOM 1819 O O . SER B 1 115 ? 43.558 22.114 17.852 1.00 25.32 115 SER B O 1
ATOM 1822 N N . ALA B 1 116 ? 45.182 22.671 16.388 1.00 25.26 116 ALA B N 1
ATOM 1823 C CA . ALA B 1 116 ? 44.675 24.020 16.131 1.00 25.21 116 ALA B CA 1
ATOM 1824 C C . ALA B 1 116 ? 43.332 23.964 15.404 1.00 25.16 116 ALA B C 1
ATOM 1825 O O . ALA B 1 116 ? 42.405 24.694 15.752 1.00 25.16 116 ALA B O 1
ATOM 1827 N N . LEU B 1 117 ? 43.239 23.095 14.397 1.00 25.11 117 LEU B N 1
ATOM 1828 C CA . LEU B 1 117 ? 41.973 22.838 13.695 1.00 25.07 117 LEU B CA 1
ATOM 1829 C C . LEU B 1 117 ? 40.878 22.376 14.653 1.00 25.04 117 LEU B C 1
ATOM 1830 O O . LEU B 1 117 ? 39.738 22.837 14.576 1.00 25.03 117 LEU B O 1
ATOM 1835 N N . ASP B 1 118 ? 41.238 21.456 15.544 1.00 24.99 118 ASP B N 1
ATOM 1836 C CA . ASP B 1 118 ? 40.291 20.876 16.497 1.00 24.96 118 ASP B CA 1
ATOM 1837 C C . ASP B 1 118 ? 39.772 21.939 17.471 1.00 24.93 118 ASP B C 1
ATOM 1838 O O . ASP B 1 118 ? 38.579 22.001 17.762 1.00 24.92 118 ASP B O 1
ATOM 1843 N N . HIS B 1 119 ? 40.691 22.767 17.955 1.00 24.88 119 HIS B N 1
ATOM 1844 C CA . HIS B 1 119 ? 40.395 23.889 18.859 1.00 24.91 119 HIS B CA 1
ATOM 1845 C C . HIS B 1 119 ? 39.450 24.926 18.250 1.00 25.20 119 HIS B C 1
ATOM 1846 O O . HIS B 1 119 ? 38.499 25.364 18.901 1.00 25.21 119 HIS B O 1
ATOM 1853 N N . VAL B 1 120 ? 39.733 25.329 17.013 1.00 25.52 120 VAL B N 1
ATOM 1854 C CA . VAL B 1 120 ? 38.916 26.331 16.309 1.00 25.77 120 VAL B CA 1
ATOM 1855 C C . VAL B 1 120 ? 37.472 25.852 16.113 1.00 25.98 120 VAL B C 1
ATOM 1856 O O . VAL B 1 120 ? 36.530 26.638 16.193 1.00 26.00 120 VAL B O 1
ATOM 1860 N N . CYS B 1 121 ? 37.314 24.558 15.852 1.00 26.23 121 CYS B N 1
ATOM 1861 C CA . CYS B 1 121 ? 35.994 23.930 15.741 1.00 26.39 121 CYS B CA 1
ATOM 1862 C C . CYS B 1 121 ? 35.295 23.860 17.097 1.00 26.55 121 CYS B C 1
ATOM 1863 O O . CYS B 1 121 ? 34.168 24.334 17.254 1.00 26.56 121 CYS B O 1
ATOM 1866 N N . LYS B 1 122 ? 35.983 23.265 18.067 1.00 26.71 122 LYS B N 1
ATOM 1867 C CA . LYS B 1 122 ? 35.432 23.030 19.408 1.00 26.81 122 LYS B CA 1
ATOM 1868 C C . LYS B 1 122 ? 35.104 24.307 20.177 1.00 26.86 122 LYS B C 1
ATOM 1869 O O . LYS B 1 122 ? 34.003 24.449 20.711 1.00 26.86 122 LYS B O 1
ATOM 1875 N N . LYS B 1 123 ? 36.062 25.226 20.230 1.00 26.90 123 LYS B N 1
ATOM 1876 C CA . LYS B 1 123 ? 35.940 26.427 21.061 1.00 26.93 123 LYS B CA 1
ATOM 1877 C C . LYS B 1 123 ? 35.282 27.594 20.353 1.00 26.89 123 LYS B C 1
ATOM 1878 O O . LYS B 1 123 ? 34.638 28.430 20.989 1.00 26.89 123 LYS B O 1
ATOM 1884 N N . HIS B 1 124 ? 35.445 27.645 19.039 1.00 26.85 124 HIS B N 1
ATOM 1885 C CA . HIS B 1 124 ? 35.004 28.806 18.266 1.00 26.81 124 HIS B CA 1
ATOM 1886 C C . HIS B 1 124 ? 33.887 28.523 17.258 1.00 26.65 124 HIS B C 1
ATOM 1887 O O . HIS B 1 124 ? 33.364 29.454 16.660 1.00 26.59 124 HIS B O 1
ATOM 1894 N N . ASN B 1 125 ? 33.528 27.256 17.062 1.00 26.40 125 ASN B N 1
ATOM 1895 C CA . ASN B 1 125 ? 32.382 26.875 16.210 1.00 26.23 125 ASN B CA 1
ATOM 1896 C C . ASN B 1 125 ? 32.678 26.839 14.705 1.00 26.08 125 ASN B C 1
ATOM 1897 O O . ASN B 1 125 ? 31.759 26.706 13.893 1.00 26.07 125 ASN B O 1
ATOM 1902 N N . ILE B 1 126 ? 33.952 26.942 14.340 1.00 25.92 126 ILE B N 1
ATOM 1903 C CA . ILE B 1 126 ? 34.359 26.947 12.935 1.00 25.79 126 ILE B CA 1
ATOM 1904 C C . ILE B 1 126 ? 34.922 25.583 12.552 1.00 25.71 126 ILE B C 1
ATOM 1905 O O . ILE B 1 126 ? 36.075 25.264 12.848 1.00 25.70 126 ILE B O 1
ATOM 1910 N N . CYS B 1 127 ? 34.093 24.795 11.877 1.00 25.61 127 CYS B N 1
ATOM 1911 C CA . CYS B 1 127 ? 34.410 23.411 11.554 1.00 25.56 127 CYS B CA 1
ATOM 1912 C C . CYS B 1 127 ? 34.325 23.207 10.045 1.00 25.48 127 CYS B C 1
ATOM 1913 O O . CYS B 1 127 ? 33.584 23.912 9.356 1.00 25.47 127 CYS B O 1
ATOM 1916 N N . VAL B 1 128 ? 35.092 22.245 9.541 1.00 25.40 128 VAL B N 1
ATOM 1917 C CA . VAL B 1 128 ? 35.165 21.980 8.102 1.00 25.36 128 VAL B CA 1
ATOM 1918 C C . VAL B 1 128 ? 34.159 20.907 7.688 1.00 25.34 128 VAL B C 1
ATOM 1919 O O . VAL B 1 128 ? 33.636 20.171 8.525 1.00 25.34 128 VAL B O 1
#